Protein AF-A0A426WW06-F1 (afdb_monomer_lite)

Foldseek 3Di:
DDDDDDDDDDDDDPDDDDDDDDDDDDDDDDDDDDDDDDDDDDDDDDDDDDDDDDDDDPDDDDPDPPDPPPPPVVVVVVVVVVVVVVVVVVVVVVVVVVVVVVVVVVVVVVVVVVVVVVVVVVVVVVVVVVVCVVVVVVVVVVVVCVDPCVVVVVVVVVVVVVVVVVVVVVVVVCVVPVPDDDPDDPPPDDPVNVVDDDDPDDDDPPDDDDDD

Radius of gyration: 52.92 Å; chains: 1; bounding box: 100×66×143 Å

Secondary structure (DSSP, 8-state):
----------------PPPPPP-------------------PPP-------------------------HHHHHHHHHHHHHHHHHHHHHHHHHHHHHHHHHHHHHHHHHHHHHHHHHHHHHHHHHHHHHHHHHHHHHHHHHHHHHSHHHHHHHHHHHHHHHHHHHHHHHHHHHHH-TT------TTS--TTGGGS---S------PPPPP-

Sequence (212 aa):
MNLGELRGRPKVTSGKVPPTRPTAREVGASPAREAPRASSKRPVVSPPEQVEDAGDWRRLSRPKSTRPSCGRSSRRQRERGEELLGREASEKELQVVRGHMGDAQQFLREARIRARRMDDELLQAVKDLESARAELPRQSIVQYKESLGFKEGLKMMGRVTYEYGYRVALARFRARHPNANVEEDPFTIHPEDDLVPMEMQQDFDDSVPPEP

Structure (mmCIF, N/CA/C/O backbone):
data_AF-A0A426WW06-F1
#
_entry.id   AF-A0A426WW06-F1
#
loop_
_atom_site.group_PDB
_atom_site.id
_atom_site.type_symbol
_atom_site.label_atom_id
_atom_site.label_alt_id
_atom_site.label_comp_id
_atom_site.label_asym_id
_atom_site.label_entity_id
_atom_site.label_seq_id
_atom_site.pdbx_PDB_ins_code
_atom_site.Cartn_x
_atom_site.Cartn_y
_atom_site.Cartn_z
_atom_site.occupancy
_atom_site.B_iso_or_equiv
_atom_site.auth_seq_id
_atom_site.auth_comp_id
_atom_site.auth_asym_id
_atom_site.auth_atom_id
_atom_site.pdbx_PDB_model_num
ATOM 1 N N . MET A 1 1 ? -41.642 17.427 10.536 1.00 45.00 1 MET A N 1
ATOM 2 C CA . MET A 1 1 ? -40.826 16.805 9.470 1.00 45.00 1 MET A CA 1
ATOM 3 C C . MET A 1 1 ? -41.561 15.557 8.994 1.00 45.00 1 MET A C 1
ATOM 5 O O . MET A 1 1 ? -42.003 14.796 9.843 1.00 45.00 1 MET A O 1
ATOM 9 N N . ASN A 1 2 ? -41.799 15.413 7.686 1.00 42.34 2 ASN A N 1
ATOM 10 C CA . ASN A 1 2 ? -42.608 14.333 7.098 1.00 42.34 2 ASN A CA 1
ATOM 11 C C . ASN A 1 2 ? -41.757 13.069 6.860 1.00 42.34 2 ASN A C 1
ATOM 13 O O . ASN A 1 2 ? -40.670 13.167 6.301 1.00 42.34 2 ASN A O 1
ATOM 17 N N . LEU A 1 3 ? -42.258 11.899 7.276 1.00 58.28 3 LEU A N 1
ATOM 18 C CA . LEU A 1 3 ? -41.584 10.588 7.228 1.00 58.28 3 LEU A CA 1
ATOM 19 C C . LEU A 1 3 ? -42.131 9.698 6.097 1.00 58.28 3 LEU A C 1
ATOM 21 O O . LEU A 1 3 ? -42.670 8.621 6.346 1.00 58.28 3 LEU A O 1
ATOM 25 N N . GLY A 1 4 ? -42.033 10.142 4.848 1.00 60.16 4 GLY A N 1
ATOM 26 C CA . GLY A 1 4 ? -42.676 9.438 3.739 1.00 60.16 4 GLY A CA 1
ATOM 27 C C . GLY A 1 4 ? -41.855 9.409 2.468 1.00 60.16 4 GLY A C 1
ATOM 28 O O . GLY A 1 4 ? -42.291 9.998 1.497 1.00 60.16 4 GLY A O 1
ATOM 29 N N . GLU A 1 5 ? -40.709 8.722 2.455 1.00 60.53 5 GLU A N 1
ATOM 30 C CA . GLU A 1 5 ? -39.984 8.426 1.208 1.00 60.53 5 GLU A CA 1
ATOM 31 C C . GLU A 1 5 ? -38.967 7.283 1.395 1.00 60.53 5 GLU A C 1
ATOM 33 O O . GLU A 1 5 ? -37.759 7.474 1.443 1.00 60.53 5 GLU A O 1
ATOM 38 N N . LEU A 1 6 ? -39.453 6.044 1.505 1.00 58.78 6 LEU A N 1
ATOM 39 C CA . LEU A 1 6 ? -38.627 4.850 1.284 1.00 58.78 6 LEU A CA 1
ATOM 40 C C . LEU A 1 6 ? -39.366 3.880 0.367 1.00 58.78 6 LEU A C 1
ATOM 42 O O . LEU A 1 6 ? -39.907 2.857 0.786 1.00 58.78 6 LEU A O 1
ATOM 46 N N . ARG A 1 7 ? -39.381 4.204 -0.926 1.00 56.84 7 ARG A N 1
ATOM 47 C CA . ARG A 1 7 ? -39.782 3.271 -1.977 1.00 56.84 7 ARG A CA 1
ATOM 48 C C . ARG A 1 7 ? -38.800 3.377 -3.134 1.00 56.84 7 ARG A C 1
ATOM 50 O O . ARG A 1 7 ? -38.720 4.406 -3.786 1.00 56.84 7 ARG A O 1
ATOM 57 N N . GLY A 1 8 ? -38.119 2.269 -3.417 1.00 53.31 8 GLY A N 1
ATOM 58 C CA . GLY A 1 8 ? -37.466 2.049 -4.707 1.00 53.31 8 GLY A CA 1
ATOM 59 C C . GLY A 1 8 ? -35.983 1.718 -4.621 1.00 53.31 8 GLY A C 1
ATOM 60 O O . GLY A 1 8 ? -35.146 2.528 -4.993 1.00 53.31 8 GLY A O 1
ATOM 61 N N . ARG A 1 9 ? -35.639 0.488 -4.222 1.00 61.38 9 ARG A N 1
ATOM 62 C CA . ARG A 1 9 ? -34.381 -0.125 -4.675 1.00 61.38 9 ARG A CA 1
ATOM 63 C C . ARG A 1 9 ? -34.711 -1.372 -5.498 1.00 61.38 9 ARG A C 1
ATOM 65 O O . ARG A 1 9 ? -35.443 -2.231 -4.999 1.00 61.38 9 ARG A O 1
ATOM 72 N N . PRO A 1 10 ? -34.228 -1.475 -6.748 1.00 49.19 10 PRO A N 1
ATOM 73 C CA . PRO A 1 10 ? -34.447 -2.649 -7.576 1.00 49.19 10 PRO A CA 1
ATOM 74 C C . PRO A 1 10 ? -33.632 -3.835 -7.050 1.00 49.19 10 PRO A C 1
ATOM 76 O O . PRO A 1 10 ? -32.457 -3.724 -6.702 1.00 49.19 10 PRO A O 1
ATOM 79 N N . LYS A 1 11 ? -34.303 -4.983 -6.981 1.00 62.53 11 LYS A N 1
ATOM 80 C CA . LYS A 1 11 ? -33.762 -6.286 -6.594 1.00 62.53 11 LYS A CA 1
ATOM 81 C C . LYS A 1 11 ? -32.828 -6.767 -7.709 1.00 62.53 11 LYS A C 1
ATOM 83 O O . LYS A 1 11 ? -33.300 -7.141 -8.777 1.00 62.53 11 LYS A O 1
ATOM 88 N N . VAL A 1 12 ? -31.517 -6.756 -7.475 1.00 49.19 12 VAL A N 1
ATOM 89 C CA . VAL A 1 12 ? -30.558 -7.442 -8.350 1.00 49.19 12 VAL A CA 1
ATOM 90 C C . VAL A 1 12 ? -30.620 -8.938 -8.061 1.00 49.19 12 VAL A C 1
ATOM 92 O O . VAL A 1 12 ? -30.351 -9.400 -6.953 1.00 49.19 12 VAL A O 1
ATOM 95 N N . THR A 1 13 ? -31.056 -9.697 -9.058 1.00 52.25 13 THR A N 1
ATOM 96 C CA . THR A 1 13 ? -31.095 -11.154 -9.031 1.00 52.25 13 THR A CA 1
ATOM 97 C C . THR A 1 13 ? -29.666 -11.682 -9.001 1.00 52.25 13 THR A C 1
ATOM 99 O O . THR A 1 13 ? -28.892 -11.448 -9.927 1.00 52.25 13 THR A O 1
ATOM 102 N N . SER A 1 14 ? -29.311 -12.385 -7.928 1.00 44.09 14 SER A N 1
ATOM 103 C CA . SER A 1 14 ? -28.051 -13.118 -7.819 1.00 44.09 14 SER A CA 1
ATOM 104 C C . SER A 1 14 ? -28.011 -14.209 -8.895 1.00 44.09 14 SER A C 1
ATOM 106 O O . SER A 1 14 ? -28.759 -15.186 -8.839 1.00 44.09 14 SER A O 1
ATOM 108 N N . GLY A 1 15 ? -27.169 -14.007 -9.910 1.00 45.25 15 GLY A N 1
ATOM 109 C CA . GLY A 1 15 ? -26.836 -15.016 -10.906 1.00 45.25 15 GLY A CA 1
ATOM 110 C C . GLY A 1 15 ? -26.014 -16.126 -10.259 1.00 45.25 15 GLY A C 1
ATOM 111 O O . GLY A 1 15 ? -24.900 -15.906 -9.791 1.00 45.25 15 GLY A O 1
ATOM 112 N N . LYS A 1 16 ? -26.594 -17.323 -10.214 1.00 53.19 16 LYS A N 1
ATOM 113 C CA . LYS A 1 16 ? -26.004 -18.546 -9.676 1.00 53.19 16 LYS A CA 1
ATOM 114 C C . LYS A 1 16 ? -25.132 -19.192 -10.758 1.00 53.19 16 LYS A C 1
ATOM 116 O O . LYS A 1 16 ? -25.658 -19.797 -11.686 1.00 53.19 16 LYS A O 1
ATOM 121 N N . VAL A 1 17 ? -23.813 -19.049 -10.647 1.00 54.22 17 VAL A N 1
ATOM 122 C CA . VAL A 1 17 ? -22.827 -19.747 -11.492 1.00 54.22 17 VAL A CA 1
ATOM 123 C C . VAL A 1 17 ? -22.408 -21.043 -10.782 1.00 54.22 17 VAL A C 1
ATOM 125 O O . VAL A 1 17 ? -22.108 -20.993 -9.586 1.00 54.22 17 VAL A O 1
ATOM 128 N N . PRO A 1 18 ? -22.411 -22.213 -11.448 1.00 59.41 18 PRO A N 1
ATOM 129 C CA . PRO A 1 18 ? -21.977 -23.458 -10.822 1.00 59.41 18 PRO A CA 1
ATOM 130 C C . PRO A 1 18 ? -20.445 -23.492 -10.630 1.00 59.41 18 PRO A C 1
ATOM 132 O O . PRO A 1 18 ? -19.710 -23.054 -11.515 1.00 59.41 18 PRO A O 1
ATOM 135 N N . PRO A 1 19 ? -19.941 -24.032 -9.505 1.00 46.16 19 PRO A N 1
ATOM 136 C CA . PRO A 1 19 ? -18.510 -24.163 -9.255 1.00 46.16 19 PRO A CA 1
ATOM 137 C C . PRO A 1 19 ? -17.922 -25.349 -10.034 1.00 46.16 19 PRO A C 1
ATOM 139 O O . PRO A 1 19 ? -18.257 -26.510 -9.788 1.00 46.16 19 PRO A O 1
ATOM 142 N N . THR A 1 20 ? -17.014 -25.061 -10.963 1.00 49.34 20 THR A N 1
ATOM 143 C CA . THR A 1 20 ? -16.214 -26.068 -11.671 1.00 49.34 20 THR A CA 1
ATOM 144 C C . THR A 1 20 ? -15.139 -26.629 -10.732 1.00 49.34 20 THR A C 1
ATOM 146 O O . THR A 1 20 ? -14.303 -25.887 -10.222 1.00 49.34 20 THR A O 1
ATOM 149 N N . ARG A 1 21 ? -15.160 -27.945 -10.487 1.00 55.25 21 ARG A N 1
ATOM 150 C CA . ARG A 1 21 ? -14.124 -28.675 -9.729 1.00 55.25 21 ARG A CA 1
ATOM 151 C C . ARG A 1 21 ? -12.810 -28.762 -10.528 1.00 55.25 21 ARG A C 1
ATOM 153 O O . ARG A 1 21 ? -12.878 -28.960 -11.741 1.00 55.25 21 ARG A O 1
ATOM 160 N N . PRO A 1 22 ? -11.627 -28.720 -9.886 1.00 40.38 22 PRO A N 1
ATOM 161 C CA . PRO A 1 22 ? -10.370 -29.031 -10.555 1.00 40.38 22 PRO A CA 1
ATOM 162 C C . PRO A 1 22 ? -10.217 -30.552 -10.696 1.00 40.38 22 PRO A C 1
ATOM 164 O O . PRO A 1 22 ? -10.443 -31.304 -9.749 1.00 40.38 22 PRO A O 1
ATOM 167 N N . THR A 1 23 ? -9.837 -31.012 -11.888 1.00 43.12 23 THR A N 1
ATOM 168 C CA . THR A 1 23 ? -9.448 -32.408 -12.124 1.00 43.12 23 THR A CA 1
ATOM 169 C C . THR A 1 23 ? -7.929 -32.499 -12.092 1.00 43.12 23 THR A C 1
ATOM 171 O O . THR A 1 23 ? -7.252 -31.932 -12.945 1.00 43.12 23 THR A O 1
ATOM 174 N N . ALA A 1 24 ? -7.411 -33.220 -11.101 1.00 38.38 24 ALA A N 1
ATOM 175 C CA . ALA A 1 24 ? -6.026 -33.657 -11.034 1.00 38.38 24 ALA A CA 1
ATOM 176 C C . ALA A 1 24 ? -5.816 -34.857 -11.967 1.00 38.38 24 ALA A C 1
ATOM 178 O O . ALA A 1 24 ? -6.548 -35.842 -11.861 1.00 38.38 24 ALA A O 1
ATOM 179 N N . ARG A 1 25 ? -4.801 -34.796 -12.838 1.00 51.84 25 ARG A N 1
ATOM 180 C CA . ARG A 1 25 ? -4.118 -35.979 -13.379 1.00 51.84 25 ARG A CA 1
ATOM 181 C C . ARG A 1 25 ? -2.636 -35.687 -13.578 1.00 51.84 25 ARG A C 1
ATOM 183 O O . ARG A 1 25 ? -2.236 -34.972 -14.489 1.00 51.84 25 ARG A O 1
ATOM 190 N N . GLU A 1 26 ? -1.865 -36.279 -12.682 1.00 38.91 26 GLU A N 1
ATOM 191 C CA . GLU A 1 26 ? -0.437 -36.533 -12.762 1.00 38.91 26 GLU A CA 1
ATOM 192 C C . GLU A 1 26 ? -0.237 -37.820 -13.578 1.00 38.91 26 GLU A C 1
ATOM 194 O O . GLU A 1 26 ? -0.816 -38.849 -13.235 1.00 38.91 26 GLU A O 1
ATOM 199 N N . VAL A 1 27 ? 0.538 -37.775 -14.664 1.00 44.12 27 VAL A N 1
ATOM 200 C CA . VAL A 1 27 ? 1.151 -38.962 -15.283 1.00 44.12 27 VAL A CA 1
ATOM 201 C C . VAL A 1 27 ? 2.490 -38.516 -15.860 1.00 44.12 27 VAL A C 1
ATOM 203 O O . VAL A 1 27 ? 2.542 -37.717 -16.795 1.00 44.12 27 VAL A O 1
ATOM 206 N N . GLY A 1 28 ? 3.572 -38.995 -15.252 1.00 41.88 28 GLY A N 1
ATOM 207 C CA . GLY A 1 28 ? 4.930 -38.775 -15.722 1.00 41.88 28 GLY A CA 1
ATOM 208 C C . GLY A 1 28 ? 5.264 -39.577 -16.978 1.00 41.88 28 GLY A C 1
ATOM 209 O O . GLY A 1 28 ? 4.663 -40.612 -17.244 1.00 41.88 28 GLY A O 1
ATOM 210 N N . ALA A 1 29 ? 6.257 -39.087 -17.718 1.00 36.69 29 ALA A N 1
ATOM 211 C CA . ALA A 1 29 ? 7.312 -39.874 -18.360 1.00 36.69 29 ALA A CA 1
ATOM 212 C C . ALA A 1 29 ? 8.196 -38.930 -19.190 1.00 36.69 29 ALA A C 1
ATOM 214 O O . ALA A 1 29 ? 7.768 -38.380 -20.203 1.00 36.69 29 ALA A O 1
ATOM 215 N N . SER A 1 30 ? 9.449 -38.763 -18.771 1.00 48.41 30 SER A N 1
ATOM 216 C CA . SER A 1 30 ? 10.522 -38.272 -19.639 1.00 48.41 30 SER A CA 1
ATOM 217 C C . SER A 1 30 ? 10.743 -39.242 -20.806 1.00 48.41 30 SER A C 1
ATOM 219 O O . SER A 1 30 ? 10.568 -40.452 -20.638 1.00 48.41 30 SER A O 1
ATOM 221 N N . PRO A 1 31 ? 11.280 -38.757 -21.936 1.00 53.47 31 PRO A N 1
ATOM 222 C CA . PRO A 1 31 ? 12.465 -39.444 -22.431 1.00 53.47 31 PRO A CA 1
ATOM 223 C C . PRO A 1 31 ? 13.560 -38.487 -22.901 1.00 53.47 31 PRO A C 1
ATOM 225 O O . PRO A 1 31 ? 13.371 -37.613 -23.744 1.00 53.47 31 PRO A O 1
ATOM 228 N N . ALA A 1 32 ? 14.754 -38.746 -22.375 1.00 38.28 32 ALA A N 1
ATOM 229 C CA . ALA A 1 32 ? 16.010 -38.371 -22.988 1.00 38.28 32 ALA A CA 1
ATOM 230 C C . ALA A 1 32 ? 16.186 -39.132 -24.311 1.00 38.28 32 ALA A C 1
ATOM 232 O O . ALA A 1 32 ? 16.022 -40.352 -24.339 1.00 38.28 32 ALA A O 1
ATOM 233 N N . ARG A 1 33 ? 16.608 -38.436 -25.373 1.00 55.31 33 ARG A N 1
ATOM 234 C CA . ARG A 1 33 ? 17.622 -38.970 -26.289 1.00 55.31 33 ARG A CA 1
ATOM 235 C C . ARG A 1 33 ? 18.282 -37.879 -27.129 1.00 55.31 33 ARG A C 1
ATOM 237 O O . ARG A 1 33 ? 17.676 -37.204 -27.952 1.00 55.31 33 ARG A O 1
ATOM 244 N N . GLU A 1 34 ? 19.563 -37.775 -26.836 1.00 40.38 34 GLU A N 1
ATOM 245 C CA . GLU A 1 34 ? 20.692 -37.224 -27.564 1.00 40.38 34 GLU A CA 1
ATOM 246 C C . GLU A 1 34 ? 20.688 -37.588 -29.063 1.00 40.38 34 GLU A C 1
ATOM 248 O O . GLU A 1 34 ? 20.448 -38.738 -29.434 1.00 40.38 34 GLU A O 1
ATOM 253 N N . ALA A 1 35 ? 20.990 -36.610 -29.922 1.00 44.09 35 ALA A N 1
ATOM 254 C CA . ALA A 1 35 ? 21.267 -36.816 -31.342 1.00 44.09 35 ALA A CA 1
ATOM 255 C C . ALA A 1 35 ? 22.685 -36.297 -31.657 1.00 44.09 35 ALA A C 1
ATOM 257 O O . ALA A 1 35 ? 22.964 -35.115 -31.426 1.00 44.09 35 ALA A O 1
ATOM 258 N N . PRO A 1 36 ? 23.598 -37.145 -32.163 1.00 44.34 36 PRO A N 1
ATOM 259 C CA . PRO A 1 36 ? 24.979 -36.761 -32.401 1.00 44.34 36 PRO A CA 1
ATOM 260 C C . PRO A 1 36 ? 25.130 -35.990 -33.717 1.00 44.34 36 PRO A C 1
ATOM 262 O O . PRO A 1 36 ? 24.540 -36.315 -34.748 1.00 44.34 36 PRO A O 1
ATOM 265 N N . ARG A 1 37 ? 25.983 -34.964 -33.672 1.00 41.41 37 ARG A N 1
ATOM 266 C CA . ARG A 1 37 ? 26.432 -34.181 -34.827 1.00 41.41 37 ARG A CA 1
ATOM 267 C C . ARG A 1 37 ? 27.184 -35.086 -35.806 1.00 41.41 37 ARG A C 1
ATOM 269 O O . ARG A 1 37 ? 28.279 -35.554 -35.504 1.00 41.41 37 ARG A O 1
ATOM 276 N N . ALA A 1 38 ? 26.616 -35.299 -36.989 1.00 30.59 38 ALA A N 1
ATOM 277 C CA . ALA A 1 38 ? 27.272 -36.026 -38.067 1.00 30.59 38 ALA A CA 1
ATOM 278 C C . ALA A 1 38 ? 28.279 -35.121 -38.796 1.00 30.59 38 ALA A C 1
ATOM 280 O O . ALA A 1 38 ? 27.931 -34.135 -39.445 1.00 30.59 38 ALA A O 1
ATOM 281 N N . SER A 1 39 ? 29.549 -35.486 -38.647 1.00 49.28 39 SER A N 1
ATOM 282 C CA . SER A 1 39 ? 30.713 -34.969 -39.358 1.00 49.28 39 SER A CA 1
ATOM 283 C C . SER A 1 39 ? 30.668 -35.405 -40.826 1.00 49.28 39 SER A C 1
ATOM 285 O O . SER A 1 39 ? 30.676 -36.598 -41.125 1.00 49.28 39 SER A O 1
ATOM 287 N N . SER A 1 40 ? 30.609 -34.443 -41.748 1.00 42.38 40 SER A N 1
ATOM 288 C CA . SER A 1 40 ? 30.663 -34.701 -43.188 1.00 42.38 40 SER A CA 1
ATOM 289 C C . SER A 1 40 ? 32.122 -34.779 -43.641 1.00 42.38 40 SER A C 1
ATOM 291 O O . SER A 1 40 ? 32.785 -33.761 -43.834 1.00 42.38 40 SER A O 1
ATOM 293 N N . LYS A 1 41 ? 32.634 -36.003 -43.798 1.00 50.66 41 LYS A N 1
ATOM 294 C CA . LYS A 1 41 ? 33.832 -36.301 -44.592 1.00 50.66 41 LYS A CA 1
ATOM 295 C C . LYS A 1 41 ? 33.386 -37.136 -45.787 1.00 50.66 41 LYS A C 1
ATOM 297 O O . LYS A 1 41 ? 32.928 -38.260 -45.604 1.00 50.66 41 LYS A O 1
ATOM 302 N N . ARG A 1 42 ? 33.521 -36.603 -47.004 1.00 45.34 42 ARG A N 1
ATOM 303 C CA . ARG A 1 42 ? 33.445 -37.410 -48.229 1.00 45.34 42 ARG A CA 1
ATOM 304 C C . ARG A 1 42 ? 34.857 -37.730 -48.732 1.00 45.34 42 ARG A C 1
ATOM 306 O O . ARG A 1 42 ? 35.697 -36.830 -48.727 1.00 45.34 42 ARG A O 1
ATOM 313 N N . PRO A 1 43 ? 35.113 -38.982 -49.146 1.00 47.12 43 PRO A N 1
ATOM 314 C CA . PRO A 1 43 ? 36.400 -39.424 -49.654 1.00 47.12 43 PRO A CA 1
ATOM 315 C C . PRO A 1 43 ? 36.524 -39.226 -51.171 1.00 47.12 43 PRO A C 1
ATOM 317 O O . PRO A 1 43 ? 35.540 -39.162 -51.907 1.00 47.12 43 PRO A O 1
ATOM 320 N N . VAL A 1 44 ? 37.781 -39.164 -51.600 1.00 44.56 44 VAL A N 1
ATOM 321 C CA . VAL A 1 44 ? 38.269 -39.299 -52.975 1.00 44.56 44 VAL A CA 1
ATOM 322 C C . VAL A 1 44 ? 38.144 -40.757 -53.414 1.00 44.56 44 VAL A C 1
ATOM 324 O O . VAL A 1 44 ? 38.717 -41.601 -52.736 1.00 44.56 44 VAL A O 1
ATOM 327 N N . VAL A 1 45 ? 37.486 -41.031 -54.549 1.00 34.47 45 VAL A N 1
ATOM 328 C CA . VAL A 1 45 ? 37.714 -42.220 -55.401 1.00 34.47 45 VAL A CA 1
ATOM 329 C C . VAL A 1 45 ? 37.321 -41.891 -56.858 1.00 34.47 45 VAL A C 1
ATOM 331 O O . VAL A 1 45 ? 36.191 -41.485 -57.118 1.00 34.47 45 VAL A O 1
ATOM 334 N N . SER A 1 46 ? 38.257 -42.093 -57.788 1.00 35.66 46 SER A N 1
ATOM 335 C CA . SER A 1 46 ? 38.048 -42.384 -59.230 1.00 35.66 46 SER A CA 1
ATOM 336 C C . SER A 1 46 ? 38.304 -43.895 -59.454 1.00 35.66 46 SER A C 1
ATOM 338 O O . SER A 1 46 ? 38.839 -44.496 -58.519 1.00 35.66 46 SER A O 1
ATOM 340 N N . PRO A 1 47 ? 38.136 -44.533 -60.643 1.00 58.19 47 PRO A N 1
ATOM 341 C CA . PRO A 1 47 ? 37.443 -44.229 -61.916 1.00 58.19 47 PRO A CA 1
ATOM 342 C C . PRO A 1 47 ? 36.517 -45.420 -62.352 1.00 58.19 47 PRO A C 1
ATOM 344 O O . PRO A 1 47 ? 36.164 -46.237 -61.502 1.00 58.19 47 PRO A O 1
ATOM 347 N N . PRO A 1 48 ? 36.122 -45.567 -63.641 1.00 41.34 48 PRO A N 1
ATOM 348 C CA . PRO A 1 48 ? 36.726 -46.680 -64.397 1.00 41.34 48 PRO A CA 1
ATOM 349 C C . PRO A 1 48 ? 37.046 -46.416 -65.885 1.00 41.34 48 PRO A C 1
ATOM 351 O O . PRO A 1 48 ? 36.490 -45.527 -66.529 1.00 41.34 48 PRO A O 1
ATOM 354 N N . GLU A 1 49 ? 37.969 -47.252 -66.374 1.00 39.09 49 GLU A N 1
ATOM 355 C CA . GLU A 1 49 ? 38.389 -47.501 -67.761 1.00 39.09 49 GLU A CA 1
ATOM 356 C C . GLU A 1 49 ? 37.237 -47.844 -68.712 1.00 39.09 49 GLU A C 1
ATOM 358 O O . GLU A 1 49 ? 36.333 -48.579 -68.320 1.00 39.09 49 GLU A O 1
ATOM 363 N N . GLN A 1 50 ? 37.379 -47.461 -69.989 1.00 32.94 50 GLN A N 1
ATOM 364 C CA . GLN A 1 50 ? 37.178 -48.381 -71.116 1.00 32.94 50 GLN A CA 1
ATOM 365 C C . GLN A 1 50 ? 38.178 -48.106 -72.253 1.00 32.94 50 GLN A C 1
ATOM 367 O O . GLN A 1 50 ? 38.621 -46.976 -72.462 1.00 32.94 50 GLN A O 1
ATOM 372 N N . VAL A 1 51 ? 38.536 -49.217 -72.895 1.00 37.44 51 VAL A N 1
ATOM 373 C CA . VAL A 1 51 ? 39.605 -49.515 -73.859 1.00 37.44 51 VAL A CA 1
ATOM 374 C C . VAL A 1 51 ? 39.209 -49.191 -75.306 1.00 37.44 51 VAL A C 1
ATOM 376 O O . VAL A 1 51 ? 38.027 -49.030 -75.594 1.00 37.44 51 VAL A O 1
ATOM 379 N N . GLU A 1 52 ? 40.241 -49.102 -7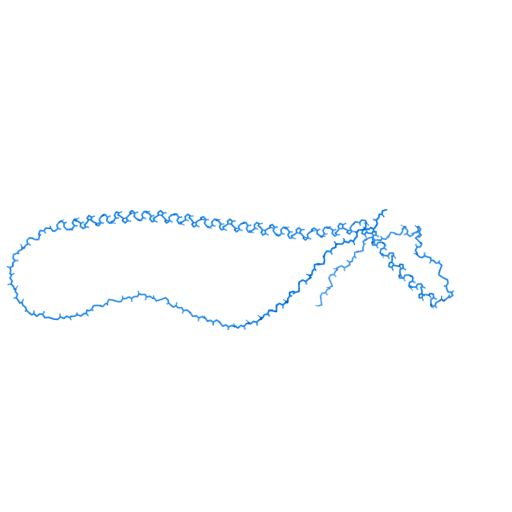6.156 1.00 36.75 52 GLU A N 1
ATOM 380 C CA . GLU A 1 52 ? 40.395 -49.453 -77.593 1.00 36.75 52 GLU A CA 1
ATOM 381 C C . GLU A 1 52 ? 41.244 -48.335 -78.241 1.00 36.75 52 GLU A C 1
ATOM 383 O O . GLU A 1 52 ? 41.075 -47.161 -77.922 1.00 36.75 52 GLU A O 1
ATOM 388 N N . ASP A 1 53 ? 42.158 -48.517 -79.183 1.00 34.19 53 ASP A N 1
ATOM 389 C CA . ASP A 1 53 ? 42.910 -49.618 -79.791 1.00 34.19 53 ASP A CA 1
ATOM 390 C C . ASP A 1 53 ? 43.922 -48.897 -80.729 1.00 34.19 53 ASP A C 1
ATOM 392 O O . ASP A 1 53 ? 43.826 -47.689 -80.977 1.00 34.19 53 ASP A O 1
ATOM 396 N N . ALA A 1 54 ? 44.956 -49.602 -81.169 1.00 43.84 54 ALA A N 1
ATOM 397 C CA . ALA A 1 54 ? 46.174 -49.104 -81.785 1.00 43.84 54 ALA A CA 1
ATOM 398 C C . ALA A 1 54 ? 46.001 -48.292 -83.086 1.00 43.84 54 ALA A C 1
ATOM 400 O O . ALA A 1 54 ? 45.196 -48.587 -83.964 1.00 43.84 54 ALA A O 1
ATOM 401 N N . GLY A 1 55 ? 46.895 -47.314 -83.266 1.00 36.03 55 GLY A N 1
ATOM 402 C CA . GLY A 1 55 ? 47.063 -46.589 -84.523 1.00 36.03 55 GLY A CA 1
ATOM 403 C C . GLY A 1 55 ? 48.287 -45.678 -84.504 1.00 36.03 55 GLY A C 1
ATOM 404 O O . GLY A 1 55 ? 48.187 -44.492 -84.200 1.00 36.03 55 GLY A O 1
ATOM 405 N N . ASP A 1 56 ? 49.446 -46.253 -84.824 1.00 52.41 56 ASP A N 1
ATOM 406 C CA . ASP A 1 56 ? 50.706 -45.558 -85.097 1.00 52.41 56 ASP A CA 1
ATOM 407 C C . ASP A 1 56 ? 50.540 -44.489 -86.188 1.00 52.41 56 ASP A C 1
ATOM 409 O O . ASP A 1 56 ? 50.218 -44.802 -87.331 1.00 52.41 56 ASP A O 1
ATOM 413 N N . TRP A 1 57 ? 50.830 -43.231 -85.842 1.00 37.88 57 TRP A N 1
ATOM 414 C CA . TRP A 1 57 ? 51.176 -42.195 -86.813 1.00 37.88 57 TRP A CA 1
ATOM 415 C C . TRP A 1 57 ? 52.278 -41.293 -86.269 1.00 37.88 57 TRP A C 1
ATOM 417 O O . TRP A 1 57 ? 52.061 -40.137 -85.887 1.00 37.88 57 TRP A O 1
ATOM 427 N N . ARG A 1 58 ? 53.518 -41.785 -86.311 1.00 47.75 58 ARG A N 1
ATOM 428 C CA . ARG A 1 58 ? 54.680 -40.892 -86.345 1.00 47.75 58 ARG A CA 1
ATOM 429 C C . ARG A 1 58 ? 54.632 -40.047 -87.626 1.00 47.75 58 ARG A C 1
ATOM 431 O O . ARG A 1 58 ? 54.989 -40.496 -88.711 1.00 47.75 58 ARG A O 1
ATOM 438 N N . ARG A 1 59 ? 54.230 -38.780 -87.499 1.00 44.50 59 ARG A N 1
ATOM 439 C CA . ARG A 1 59 ? 54.460 -37.757 -88.528 1.00 44.50 59 ARG A CA 1
ATOM 440 C C . ARG A 1 59 ? 55.023 -36.504 -87.868 1.00 44.50 59 ARG A C 1
ATOM 442 O O . ARG A 1 59 ? 54.295 -35.731 -87.250 1.00 44.50 59 ARG A O 1
ATOM 449 N N . LEU A 1 60 ? 56.336 -36.313 -88.009 1.00 53.19 60 LEU A N 1
ATOM 450 C CA . LEU A 1 60 ? 57.027 -35.060 -87.704 1.00 53.19 60 LEU A CA 1
ATOM 451 C C . LEU A 1 60 ? 56.349 -33.927 -88.481 1.00 53.19 60 LEU A C 1
ATOM 453 O O . LEU A 1 60 ? 56.571 -33.746 -89.675 1.00 53.19 60 LEU A O 1
ATOM 457 N N . SER A 1 61 ? 55.508 -33.163 -87.792 1.00 44.62 61 SER A N 1
ATOM 458 C CA . SER A 1 61 ? 54.936 -31.926 -88.306 1.00 44.62 61 SER A CA 1
ATOM 459 C C . SER A 1 61 ? 55.407 -30.791 -87.416 1.00 44.62 61 SER A C 1
ATOM 461 O O . SER A 1 61 ? 54.860 -30.584 -86.342 1.00 44.62 61 SER A O 1
ATOM 463 N N . ARG A 1 62 ? 56.475 -30.140 -87.899 1.00 56.00 62 ARG A N 1
ATOM 464 C CA . ARG A 1 62 ? 56.892 -28.727 -87.784 1.00 56.00 62 ARG A CA 1
ATOM 465 C C . ARG A 1 62 ? 56.444 -27.978 -86.515 1.00 56.00 62 ARG A C 1
ATOM 467 O O . ARG A 1 62 ? 55.248 -27.948 -86.238 1.00 56.00 62 ARG A O 1
ATOM 474 N N . PRO A 1 63 ? 57.335 -27.235 -85.828 1.00 47.31 63 PRO A N 1
ATOM 475 C CA . PRO A 1 63 ? 56.926 -26.397 -84.708 1.00 47.31 63 PRO A CA 1
ATOM 476 C C . PRO A 1 63 ? 55.942 -25.340 -85.221 1.00 47.31 63 PRO A C 1
ATOM 478 O O . PRO A 1 63 ? 56.320 -24.353 -85.853 1.00 47.31 63 PRO A O 1
ATOM 481 N N . LYS A 1 64 ? 54.645 -25.566 -84.992 1.00 47.19 64 LYS A N 1
ATOM 482 C CA . LYS A 1 64 ? 53.646 -24.516 -85.121 1.00 47.19 64 LYS A CA 1
ATOM 483 C C . LYS A 1 64 ? 53.983 -23.530 -84.020 1.00 47.19 64 LYS A C 1
ATOM 485 O O . LYS A 1 64 ? 53.844 -23.842 -82.845 1.00 47.19 64 LYS A O 1
ATOM 490 N N . SER A 1 65 ? 54.468 -22.363 -84.427 1.00 52.12 65 SER A N 1
ATOM 491 C CA . SER A 1 65 ? 54.482 -21.166 -83.601 1.00 52.12 65 SER A CA 1
ATOM 492 C C . SER A 1 65 ? 53.106 -21.037 -82.948 1.00 52.12 65 SER A C 1
ATOM 494 O O . SER A 1 65 ? 52.119 -20.678 -83.597 1.00 52.12 65 SER A O 1
ATOM 496 N N . THR A 1 66 ? 53.020 -21.406 -81.672 1.00 52.12 66 THR A N 1
ATOM 497 C CA . THR A 1 66 ? 51.869 -21.087 -80.842 1.00 52.12 66 THR A CA 1
ATOM 498 C C . THR A 1 66 ? 51.900 -19.577 -80.696 1.00 52.12 66 THR A C 1
ATOM 500 O O . THR A 1 66 ? 52.657 -19.030 -79.896 1.00 52.12 66 THR A O 1
ATOM 503 N N . ARG A 1 67 ? 51.124 -18.887 -81.537 1.00 55.09 67 ARG A N 1
ATOM 504 C CA . ARG A 1 67 ? 50.844 -17.461 -81.363 1.00 55.09 67 ARG A CA 1
ATOM 505 C C . ARG A 1 67 ? 50.418 -17.253 -79.909 1.00 55.09 67 ARG A C 1
ATOM 507 O O . ARG A 1 67 ? 49.608 -18.051 -79.422 1.00 55.09 67 ARG A O 1
ATOM 514 N N . PRO A 1 68 ? 50.908 -16.219 -79.208 1.00 47.16 68 PRO A N 1
ATOM 515 C CA . PRO A 1 68 ? 50.449 -15.971 -77.856 1.00 47.16 68 PRO A CA 1
ATOM 516 C C . PRO A 1 68 ? 48.941 -15.744 -77.952 1.00 47.16 68 PRO A C 1
ATOM 518 O O . PRO A 1 68 ? 48.483 -14.838 -78.651 1.00 47.16 68 PRO A O 1
ATOM 521 N N . SER A 1 69 ? 48.153 -16.599 -77.297 1.00 54.16 69 SER A N 1
ATOM 522 C CA . SER A 1 69 ? 46.723 -16.378 -77.078 1.00 54.16 69 SER A CA 1
ATOM 523 C C . SER A 1 69 ? 46.583 -15.187 -76.124 1.00 54.16 69 SER A C 1
ATOM 525 O O . SER A 1 69 ? 46.234 -15.335 -74.958 1.00 54.16 69 SER A O 1
ATOM 527 N N . CYS A 1 70 ? 46.924 -14.000 -76.617 1.00 48.50 70 CYS A N 1
ATOM 528 C CA . CYS A 1 70 ? 46.988 -12.757 -75.867 1.00 48.50 70 CYS A CA 1
ATOM 529 C C . CYS A 1 70 ? 45.600 -12.091 -75.797 1.00 48.50 70 CYS A C 1
ATOM 531 O O . CYS A 1 70 ? 45.295 -11.381 -74.849 1.00 48.50 70 CYS A O 1
ATOM 533 N N . GLY A 1 71 ? 44.698 -12.382 -76.746 1.00 58.41 71 GLY A N 1
ATOM 534 C CA . GLY A 1 71 ? 43.350 -11.789 -76.804 1.00 58.41 71 GLY A CA 1
ATOM 535 C C . GLY A 1 71 ? 42.276 -12.472 -75.941 1.00 58.41 71 GLY A C 1
ATOM 536 O O . GLY A 1 71 ? 41.325 -11.827 -75.508 1.00 58.41 71 GLY A O 1
ATOM 537 N N . ARG A 1 72 ? 42.396 -13.782 -75.678 1.00 56.72 72 ARG A N 1
ATOM 538 C CA . ARG A 1 72 ? 41.383 -14.555 -74.926 1.00 56.72 72 ARG A CA 1
ATOM 539 C C . ARG A 1 72 ? 41.632 -14.532 -73.416 1.00 56.72 72 ARG A C 1
ATOM 541 O O . ARG A 1 72 ? 40.686 -14.483 -72.635 1.00 56.72 72 ARG A O 1
ATOM 548 N N . SER A 1 73 ? 42.903 -14.539 -73.016 1.00 57.47 73 SER A N 1
ATOM 549 C CA . SER A 1 73 ? 43.323 -14.342 -71.628 1.00 57.47 73 SER A CA 1
ATOM 550 C C . SER A 1 73 ? 43.075 -12.901 -71.186 1.00 57.47 73 SER A C 1
ATOM 552 O O . SER A 1 73 ? 42.503 -12.709 -70.125 1.00 57.47 73 SER A O 1
ATOM 554 N N . SER A 1 74 ? 43.385 -11.897 -72.013 1.00 58.91 74 SER A N 1
ATOM 555 C CA . SER A 1 74 ? 43.133 -10.485 -71.678 1.00 58.91 74 SER A CA 1
ATOM 556 C C . SER A 1 74 ? 41.651 -10.159 -71.464 1.00 58.91 74 SER A C 1
ATOM 558 O O . SER A 1 74 ? 41.332 -9.470 -70.499 1.00 58.91 74 SER A O 1
ATOM 560 N N . ARG A 1 75 ? 40.726 -10.703 -72.273 1.00 67.56 75 ARG A N 1
ATOM 561 C CA . ARG A 1 75 ? 39.275 -10.556 -72.029 1.00 67.56 75 ARG A CA 1
ATOM 562 C C . ARG A 1 75 ? 38.820 -11.210 -70.724 1.00 67.56 75 ARG A C 1
ATOM 564 O O . ARG A 1 75 ? 38.153 -10.551 -69.940 1.00 67.56 75 ARG A O 1
ATOM 571 N N . ARG A 1 76 ? 39.250 -12.447 -70.438 1.00 69.94 76 ARG A N 1
ATOM 572 C CA . ARG A 1 76 ? 38.955 -13.103 -69.148 1.00 69.94 76 ARG A CA 1
ATOM 573 C C . ARG A 1 76 ? 39.535 -12.346 -67.957 1.00 69.94 76 ARG A C 1
ATOM 575 O O . ARG A 1 76 ? 38.915 -12.331 -66.905 1.00 69.94 76 ARG A O 1
ATOM 582 N N . GLN A 1 77 ? 40.722 -11.756 -68.093 1.00 68.56 77 GLN A N 1
ATOM 583 C CA . GLN A 1 77 ? 41.329 -10.964 -67.020 1.00 68.56 77 GLN A CA 1
ATOM 584 C C . GLN A 1 77 ? 40.584 -9.641 -66.802 1.00 68.56 77 GLN A C 1
ATOM 586 O O . GLN A 1 77 ? 40.456 -9.209 -65.661 1.00 68.56 77 GLN A O 1
ATOM 591 N N . ARG A 1 78 ? 40.038 -9.039 -67.867 1.00 72.62 78 ARG A N 1
ATOM 592 C CA . ARG A 1 78 ? 39.155 -7.870 -67.771 1.00 72.62 78 ARG A CA 1
ATOM 593 C C . ARG A 1 78 ? 37.824 -8.209 -67.093 1.00 72.62 78 ARG A C 1
ATOM 595 O O . ARG A 1 78 ? 37.469 -7.536 -66.137 1.00 72.62 78 ARG A O 1
ATOM 602 N N . GLU A 1 79 ? 37.144 -9.270 -67.530 1.00 75.69 79 GLU A N 1
ATOM 603 C CA . GLU A 1 79 ? 35.886 -9.742 -66.919 1.00 75.69 79 GLU A CA 1
ATOM 604 C C . GLU A 1 79 ? 36.080 -10.086 -65.432 1.00 75.69 79 GLU A C 1
ATOM 606 O O . GLU A 1 79 ? 35.295 -9.663 -64.592 1.00 75.69 79 GLU A O 1
ATOM 611 N N . ARG A 1 80 ? 37.184 -10.758 -65.076 1.00 76.62 80 ARG A N 1
ATOM 612 C CA . ARG A 1 80 ? 37.544 -11.033 -63.673 1.00 76.62 80 ARG A CA 1
ATOM 613 C C . ARG A 1 80 ? 37.801 -9.763 -62.863 1.00 76.62 80 ARG A C 1
ATOM 615 O O . ARG A 1 80 ? 37.456 -9.723 -61.691 1.00 76.62 80 ARG A O 1
ATOM 622 N N . GLY A 1 81 ? 38.419 -8.743 -63.457 1.00 79.62 81 GLY A N 1
ATOM 623 C CA . GLY A 1 81 ? 38.616 -7.448 -62.801 1.00 79.62 81 GLY A CA 1
ATOM 624 C C . GLY A 1 81 ? 37.293 -6.724 -62.539 1.00 79.62 81 GLY A C 1
ATOM 625 O O . GLY A 1 81 ? 37.090 -6.199 -61.449 1.00 79.62 81 GLY A O 1
ATOM 626 N N . GLU A 1 82 ? 36.375 -6.753 -63.506 1.00 79.56 82 GLU A N 1
ATOM 627 C CA . GLU A 1 82 ? 35.031 -6.172 -63.382 1.00 79.56 82 GLU A CA 1
ATOM 628 C C . GLU A 1 82 ? 34.175 -6.932 -62.341 1.00 79.56 82 GLU A C 1
ATOM 630 O O . GLU A 1 82 ? 33.520 -6.301 -61.511 1.00 79.56 82 GLU A O 1
ATOM 635 N N . GLU A 1 83 ? 34.255 -8.268 -62.286 1.00 83.88 83 GLU A N 1
ATOM 636 C CA . GLU A 1 83 ? 33.617 -9.087 -61.238 1.00 83.88 83 GLU A CA 1
ATOM 637 C C . GLU A 1 83 ? 34.179 -8.806 -59.834 1.00 83.88 83 GLU A C 1
ATOM 639 O O . GLU A 1 83 ? 33.423 -8.758 -58.862 1.00 83.88 83 GLU A O 1
ATOM 644 N N . LEU A 1 84 ? 35.495 -8.601 -59.706 1.00 86.12 84 LEU A N 1
ATOM 645 C CA . LEU A 1 84 ? 36.126 -8.251 -58.429 1.00 86.12 84 LEU A CA 1
ATOM 646 C C . LEU A 1 84 ? 35.695 -6.863 -57.944 1.00 86.12 84 LEU A C 1
ATOM 648 O O . LEU A 1 84 ? 35.395 -6.714 -56.762 1.00 86.12 84 LEU A O 1
ATOM 652 N N . LEU A 1 85 ? 35.598 -5.882 -58.845 1.00 84.88 85 LEU A N 1
ATOM 653 C CA . LEU A 1 85 ? 35.088 -4.544 -58.524 1.00 84.88 85 LEU A CA 1
ATOM 654 C C . LEU A 1 85 ? 33.614 -4.587 -58.092 1.00 84.88 85 LEU A C 1
ATOM 656 O O . LEU A 1 85 ? 33.242 -3.948 -57.108 1.00 84.88 85 LEU A O 1
ATOM 660 N N . GLY A 1 86 ? 32.783 -5.379 -58.780 1.00 83.69 86 GLY A N 1
ATOM 661 C CA . GLY A 1 86 ? 31.387 -5.600 -58.388 1.00 83.69 86 GLY A CA 1
ATOM 662 C C . GLY A 1 86 ? 31.257 -6.286 -57.023 1.00 83.69 86 GLY A C 1
ATOM 663 O O . GLY A 1 86 ? 30.441 -5.882 -56.193 1.00 83.69 86 GLY A O 1
ATOM 664 N N . ARG A 1 87 ? 32.114 -7.276 -56.745 1.00 86.94 87 ARG A N 1
ATOM 665 C CA . ARG A 1 87 ? 32.181 -7.948 -55.441 1.00 86.94 87 ARG A CA 1
ATOM 666 C C . ARG A 1 87 ? 32.600 -6.986 -54.330 1.00 86.94 87 ARG A C 1
ATOM 668 O O . ARG A 1 87 ? 31.954 -6.972 -53.286 1.00 86.94 87 ARG A O 1
ATOM 675 N N . GLU A 1 88 ? 33.617 -6.163 -54.560 1.00 89.50 88 GLU A N 1
ATOM 676 C CA . GLU A 1 88 ? 34.096 -5.177 -53.586 1.00 89.50 88 GLU A CA 1
ATOM 677 C C . GLU A 1 88 ? 33.024 -4.120 -53.261 1.00 89.50 88 GLU A C 1
ATOM 679 O O . GLU A 1 88 ? 32.868 -3.728 -52.104 1.00 89.50 88 GLU A O 1
ATOM 684 N N . ALA A 1 89 ? 32.234 -3.694 -54.253 1.00 90.25 89 ALA A N 1
ATOM 685 C CA . ALA A 1 89 ? 31.093 -2.803 -54.032 1.00 90.25 89 ALA A CA 1
ATOM 686 C C . ALA A 1 89 ? 30.012 -3.465 -53.158 1.00 90.25 89 ALA A C 1
ATOM 688 O O . ALA A 1 89 ? 29.601 -2.889 -52.150 1.00 90.25 89 ALA A O 1
ATOM 689 N N . SER A 1 90 ? 29.625 -4.707 -53.476 1.00 89.19 90 SER A N 1
ATOM 690 C CA . SER A 1 90 ? 28.642 -5.455 -52.676 1.00 89.19 90 SER A CA 1
ATOM 691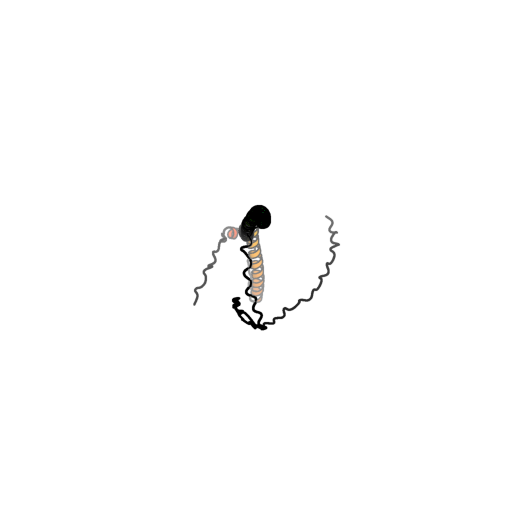 C C . SER A 1 90 ? 29.127 -5.738 -51.247 1.00 89.19 90 SER A C 1
ATOM 693 O O . SER A 1 90 ? 28.342 -5.749 -50.302 1.00 89.19 90 SER A O 1
ATOM 695 N N . GLU A 1 91 ? 30.434 -5.918 -51.051 1.00 93.88 91 GLU A N 1
ATOM 696 C CA . GLU A 1 91 ? 31.029 -6.141 -49.734 1.00 93.88 91 GLU A CA 1
ATOM 697 C C . GLU A 1 91 ? 30.964 -4.886 -48.852 1.00 93.88 91 GLU A C 1
ATOM 699 O O . GLU A 1 91 ? 30.637 -4.983 -47.666 1.00 93.88 91 GLU A O 1
ATOM 704 N N . LYS A 1 92 ? 31.186 -3.700 -49.434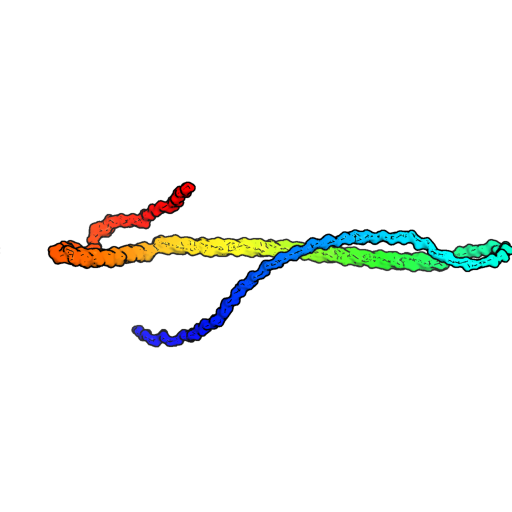 1.00 93.06 92 LYS A N 1
ATOM 705 C CA . LYS A 1 92 ? 31.024 -2.411 -48.741 1.00 93.06 92 LYS A CA 1
ATOM 706 C C . LYS A 1 92 ? 29.570 -2.172 -48.334 1.00 93.06 92 LYS A C 1
ATOM 708 O O . LYS A 1 92 ? 29.315 -1.769 -47.200 1.00 93.06 92 LYS A O 1
ATOM 713 N N . GLU A 1 93 ? 28.611 -2.491 -49.202 1.00 93.31 93 GLU A N 1
ATOM 714 C CA . GLU A 1 93 ? 27.182 -2.424 -48.860 1.00 93.31 93 GLU A CA 1
ATOM 715 C C . GLU A 1 93 ? 26.823 -3.380 -47.712 1.00 93.31 93 GLU A C 1
ATOM 717 O O . GLU A 1 93 ? 26.154 -2.985 -46.754 1.00 93.31 93 GLU A O 1
ATOM 722 N N . LEU A 1 94 ? 27.333 -4.617 -47.736 1.00 94.75 94 LEU A N 1
ATOM 723 C CA . LEU A 1 94 ? 27.147 -5.570 -46.637 1.00 94.75 94 LEU A CA 1
ATOM 724 C C . LEU A 1 94 ? 27.777 -5.087 -45.326 1.00 94.75 94 LEU A C 1
ATOM 726 O O . LEU A 1 94 ? 27.2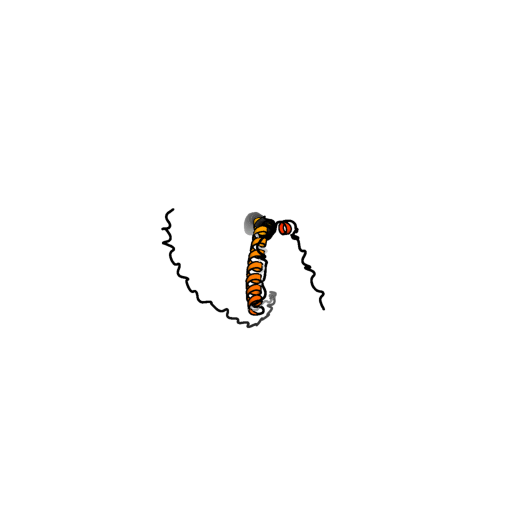55 -5.389 -44.251 1.00 94.75 94 LEU A O 1
ATOM 730 N N . GLN A 1 95 ? 28.887 -4.351 -45.384 1.00 94.56 95 GLN A N 1
ATOM 731 C CA . GLN A 1 95 ? 29.510 -3.758 -44.202 1.00 94.56 95 GLN A CA 1
ATOM 732 C C . GLN A 1 95 ? 28.622 -2.671 -43.582 1.00 94.56 95 GLN A C 1
ATOM 734 O O . GLN A 1 95 ? 28.453 -2.654 -42.362 1.00 94.56 95 GLN A O 1
ATOM 739 N N . VAL A 1 96 ? 27.994 -1.829 -44.409 1.00 95.38 96 VAL A N 1
ATOM 740 C CA . VAL A 1 96 ? 27.030 -0.805 -43.967 1.00 95.38 96 VAL A CA 1
ATOM 741 C C . VAL A 1 96 ? 25.795 -1.450 -43.332 1.00 95.38 96 VAL A C 1
ATOM 743 O O . VAL A 1 96 ? 25.435 -1.115 -42.203 1.00 95.38 96 VAL A O 1
ATOM 746 N N . VAL A 1 97 ? 25.193 -2.446 -43.993 1.00 96.06 97 VAL A N 1
ATOM 747 C CA . VAL A 1 97 ? 24.032 -3.185 -43.454 1.00 96.06 97 VAL A CA 1
ATOM 748 C C . VAL A 1 97 ? 24.375 -3.880 -42.131 1.00 96.06 97 VAL A C 1
ATOM 750 O O . VAL A 1 97 ? 23.576 -3.867 -41.193 1.00 96.06 97 VAL A O 1
ATOM 753 N N . ARG A 1 98 ? 25.582 -4.448 -42.016 1.00 95.56 98 ARG A N 1
ATOM 754 C CA . ARG A 1 98 ? 26.072 -5.064 -40.775 1.00 95.56 98 ARG A CA 1
ATOM 755 C C . ARG A 1 98 ? 26.219 -4.045 -39.643 1.00 95.56 98 ARG A C 1
ATOM 757 O O . ARG A 1 98 ? 25.898 -4.384 -38.506 1.00 95.56 98 ARG A O 1
ATOM 764 N N . GLY A 1 99 ? 26.662 -2.824 -39.949 1.00 95.88 99 GLY A N 1
ATOM 765 C CA . GLY A 1 99 ? 26.706 -1.709 -38.999 1.00 95.88 99 GLY A CA 1
ATOM 766 C C . GLY A 1 99 ? 25.314 -1.357 -38.478 1.00 95.88 99 GLY A C 1
ATOM 767 O O . GLY A 1 99 ? 25.073 -1.436 -37.278 1.00 95.88 99 GLY A O 1
ATOM 768 N N . HIS A 1 100 ? 24.362 -1.121 -39.384 1.00 96.75 100 HIS A N 1
ATOM 769 C CA . HIS A 1 100 ? 22.977 -0.801 -39.018 1.00 96.75 100 HIS A CA 1
ATOM 770 C C . HIS A 1 100 ? 22.291 -1.899 -38.198 1.00 96.75 100 HIS A C 1
ATOM 772 O O . HIS A 1 100 ? 21.522 -1.607 -37.283 1.00 96.75 100 HIS A O 1
ATOM 778 N N . MET A 1 101 ? 22.578 -3.171 -38.486 1.00 95.75 101 MET A N 1
ATOM 779 C CA . MET A 1 101 ? 22.123 -4.279 -37.643 1.00 95.75 101 MET A CA 1
ATOM 780 C C . MET A 1 101 ? 22.725 -4.228 -36.233 1.00 95.75 101 MET A C 1
ATOM 782 O O . MET A 1 101 ? 22.026 -4.542 -35.268 1.00 95.75 101 MET A O 1
ATOM 786 N N . GLY A 1 102 ? 24.000 -3.849 -36.110 1.00 96.31 102 GLY A N 1
ATOM 787 C CA . GLY A 1 102 ? 24.660 -3.630 -34.823 1.00 96.31 102 GLY A CA 1
ATOM 788 C C . GLY A 1 102 ? 23.976 -2.526 -34.018 1.00 96.31 102 GLY A C 1
ATOM 789 O O . GLY A 1 102 ? 23.613 -2.753 -32.861 1.00 96.31 102 GLY A O 1
ATOM 790 N N . ASP A 1 103 ? 23.698 -1.392 -34.661 1.00 96.44 103 ASP A N 1
ATOM 791 C CA . ASP A 1 103 ? 23.003 -0.255 -34.048 1.00 96.44 103 ASP A CA 1
ATOM 792 C C . ASP A 1 103 ? 21.588 -0.648 -33.597 1.00 96.44 103 ASP A C 1
ATOM 794 O O . ASP A 1 103 ? 21.208 -0.445 -32.443 1.00 96.44 103 ASP A O 1
ATOM 798 N N . ALA A 1 104 ? 20.816 -1.307 -34.470 1.00 96.00 104 ALA A N 1
ATOM 799 C CA . ALA A 1 104 ? 19.476 -1.800 -34.147 1.00 96.00 104 ALA A CA 1
ATOM 800 C C . ALA A 1 104 ? 19.491 -2.774 -32.956 1.00 96.00 104 ALA A C 1
ATOM 802 O O . ALA A 1 104 ? 18.629 -2.715 -32.072 1.00 96.00 104 ALA A O 1
ATOM 803 N N . GLN A 1 105 ? 20.490 -3.658 -32.888 1.00 96.75 105 GLN A N 1
ATOM 804 C CA . GLN A 1 105 ? 20.650 -4.574 -31.763 1.00 96.75 105 GLN A CA 1
ATOM 805 C C . GLN A 1 105 ? 20.990 -3.830 -30.462 1.00 96.75 105 GLN A C 1
ATOM 807 O O . GLN A 1 105 ? 20.501 -4.218 -29.395 1.00 96.75 105 GLN A O 1
ATOM 812 N N . GLN A 1 106 ? 21.809 -2.779 -30.527 1.00 97.31 106 GLN A N 1
ATOM 813 C CA . GLN A 1 106 ? 22.143 -1.943 -29.376 1.00 97.31 106 GLN A CA 1
ATOM 814 C C . GLN A 1 106 ? 20.912 -1.197 -28.851 1.00 97.31 106 GLN A C 1
ATOM 816 O O . GLN A 1 106 ? 20.637 -1.271 -27.651 1.00 97.31 106 GLN A O 1
ATOM 821 N N . PHE A 1 107 ? 20.111 -0.595 -29.736 1.00 97.75 107 PHE A N 1
ATOM 822 C CA . PHE A 1 107 ? 18.856 0.061 -29.355 1.00 97.75 107 PHE A CA 1
ATOM 823 C C . PHE A 1 107 ? 17.894 -0.892 -28.637 1.00 97.75 107 PHE A C 1
ATOM 825 O O . PHE A 1 107 ? 17.312 -0.532 -27.616 1.00 97.75 107 PHE A O 1
ATOM 832 N N . LEU A 1 108 ? 17.768 -2.140 -29.102 1.00 96.75 108 LEU A N 1
ATOM 833 C CA . LEU A 1 108 ? 16.937 -3.144 -28.427 1.00 96.75 108 LEU A CA 1
ATOM 834 C C . LEU A 1 108 ? 17.455 -3.506 -27.029 1.00 96.75 108 LEU A C 1
ATOM 836 O O . LEU A 1 108 ? 16.658 -3.732 -26.117 1.00 96.75 108 LEU A O 1
ATOM 840 N N . ARG A 1 109 ? 18.778 -3.582 -26.836 1.00 96.75 109 ARG A N 1
ATOM 841 C CA . ARG A 1 109 ? 19.368 -3.834 -25.509 1.00 96.75 109 ARG A CA 1
ATOM 842 C C . ARG A 1 109 ? 19.095 -2.673 -24.562 1.00 96.75 109 ARG A C 1
ATOM 844 O O . ARG A 1 109 ? 18.714 -2.908 -23.418 1.00 96.75 109 ARG A O 1
ATOM 851 N N . GLU A 1 110 ? 19.236 -1.447 -25.046 1.00 98.00 110 GLU A N 1
ATOM 852 C CA . GLU A 1 110 ? 18.974 -0.252 -24.253 1.00 98.00 110 GLU A CA 1
ATOM 853 C C . GLU A 1 110 ? 17.491 -0.126 -23.886 1.00 98.00 110 GLU A C 1
ATOM 855 O O . GLU A 1 110 ? 17.163 0.084 -22.719 1.00 98.00 110 GLU A O 1
ATOM 860 N N . ALA A 1 111 ? 16.585 -0.354 -24.841 1.00 97.88 111 ALA A N 1
ATOM 861 C CA . ALA A 1 111 ? 15.148 -0.374 -24.585 1.00 97.88 111 ALA A CA 1
ATOM 862 C C . ALA A 1 111 ? 14.769 -1.421 -23.524 1.00 97.88 111 ALA A C 1
ATOM 864 O O . ALA A 1 111 ? 13.961 -1.139 -22.643 1.00 97.88 111 ALA A O 1
ATOM 865 N N . ARG A 1 112 ? 15.398 -2.606 -23.544 1.00 97.94 112 ARG A N 1
ATOM 866 C CA . ARG A 1 112 ? 15.192 -3.643 -22.516 1.00 97.94 112 ARG A CA 1
ATOM 867 C C . ARG A 1 112 ? 15.679 -3.216 -21.136 1.00 97.94 112 ARG A C 1
ATOM 869 O O . ARG A 1 112 ? 15.017 -3.522 -20.151 1.00 97.94 112 ARG A O 1
ATOM 876 N N . ILE A 1 113 ? 16.823 -2.539 -21.050 1.00 98.31 113 ILE A N 1
ATOM 877 C CA . ILE A 1 113 ? 17.334 -2.015 -19.775 1.00 98.31 113 ILE A CA 1
ATOM 878 C C . ILE A 1 113 ? 16.386 -0.942 -19.234 1.00 98.31 113 ILE A C 1
ATOM 880 O O . ILE A 1 113 ? 16.036 -0.975 -18.057 1.00 98.31 113 ILE A O 1
ATOM 884 N N . ARG A 1 114 ? 15.923 -0.032 -20.098 1.00 97.88 114 ARG A N 1
ATOM 885 C CA . ARG A 1 114 ? 14.950 1.006 -19.730 1.00 97.88 114 ARG A CA 1
ATOM 886 C C . ARG A 1 114 ? 13.627 0.404 -19.255 1.00 97.88 114 ARG A C 1
ATOM 888 O O . ARG A 1 114 ? 13.118 0.841 -18.232 1.00 97.88 114 ARG A O 1
ATOM 895 N N . ALA A 1 115 ? 13.116 -0.618 -19.943 1.00 97.75 115 ALA A N 1
ATOM 896 C CA . ALA A 1 115 ? 11.904 -1.325 -19.534 1.00 97.75 115 ALA A CA 1
ATOM 897 C C . ALA A 1 115 ? 12.062 -1.969 -18.148 1.00 97.75 115 ALA A C 1
ATOM 899 O O . ALA A 1 115 ? 11.256 -1.705 -17.267 1.00 97.75 115 ALA A O 1
ATOM 900 N N . ARG A 1 116 ? 13.157 -2.708 -17.914 1.00 97.69 116 ARG A N 1
ATOM 901 C CA . ARG A 1 116 ? 13.431 -3.318 -16.600 1.00 97.69 116 ARG A CA 1
ATOM 902 C C . ARG A 1 116 ? 13.521 -2.290 -15.480 1.00 97.69 116 ARG A C 1
ATOM 904 O O . ARG A 1 116 ? 12.983 -2.509 -14.409 1.00 97.69 116 ARG A O 1
ATOM 911 N N . ARG A 1 117 ? 14.166 -1.154 -15.743 1.00 98.12 117 ARG A N 1
ATOM 912 C CA . ARG A 1 117 ? 14.246 -0.066 -14.768 1.00 98.12 117 ARG A CA 1
ATOM 913 C C . ARG A 1 117 ? 12.860 0.471 -14.404 1.00 98.12 117 ARG A C 1
ATOM 915 O O . ARG A 1 117 ? 12.600 0.721 -13.236 1.00 98.12 117 ARG A O 1
ATOM 922 N N . MET A 1 118 ? 11.979 0.636 -15.389 1.00 98.25 118 MET A N 1
ATOM 923 C CA . MET A 1 118 ? 10.597 1.048 -15.137 1.00 98.25 118 MET A CA 1
ATOM 924 C C . MET A 1 118 ? 9.826 -0.001 -14.332 1.00 98.25 118 MET A C 1
ATOM 926 O O . MET A 1 118 ? 9.059 0.368 -13.447 1.00 98.25 118 MET A O 1
ATOM 930 N N . ASP A 1 119 ? 10.055 -1.288 -14.600 1.00 98.31 119 ASP A N 1
ATOM 931 C CA . ASP A 1 119 ? 9.465 -2.377 -13.816 1.00 98.31 119 ASP A CA 1
ATOM 932 C C . ASP A 1 119 ? 9.947 -2.341 -12.355 1.00 98.31 119 ASP A C 1
ATOM 934 O O . ASP A 1 119 ? 9.140 -2.500 -11.441 1.00 98.31 119 ASP A O 1
ATOM 938 N N . ASP A 1 120 ? 11.236 -2.074 -12.118 1.00 97.94 120 ASP A N 1
ATOM 939 C CA . ASP A 1 120 ? 11.805 -1.941 -10.770 1.00 97.94 120 ASP A CA 1
ATOM 940 C C . ASP A 1 120 ? 11.235 -0.717 -10.027 1.00 97.94 120 ASP A C 1
ATOM 942 O O . ASP A 1 120 ? 10.876 -0.813 -8.851 1.00 97.94 120 ASP A O 1
ATOM 946 N N . GLU A 1 121 ? 11.104 0.425 -10.711 1.00 97.69 121 GLU A N 1
ATOM 947 C CA . GLU A 1 121 ? 10.481 1.643 -10.171 1.00 97.69 121 GLU A CA 1
ATOM 948 C C . GLU A 1 121 ? 8.997 1.408 -9.832 1.00 97.69 121 GLU A C 1
ATOM 950 O O . GLU A 1 121 ? 8.530 1.807 -8.761 1.00 97.69 121 GLU A O 1
ATOM 955 N N . LEU A 1 122 ? 8.262 0.698 -10.696 1.00 97.81 122 LEU A N 1
ATOM 956 C CA . LEU A 1 122 ? 6.878 0.299 -10.438 1.00 97.81 122 LEU A CA 1
ATOM 957 C C . LEU A 1 122 ? 6.786 -0.650 -9.240 1.00 97.81 122 LEU A C 1
ATOM 959 O O . LEU A 1 122 ? 5.927 -0.470 -8.378 1.00 97.81 122 LEU A O 1
ATOM 963 N N . LEU A 1 123 ? 7.675 -1.642 -9.162 1.00 98.19 123 LEU A N 1
ATOM 964 C CA . LEU A 1 123 ? 7.721 -2.582 -8.047 1.00 98.19 123 LEU A CA 1
ATOM 965 C C . LEU A 1 123 ? 8.004 -1.859 -6.725 1.00 98.19 123 LEU A C 1
ATOM 967 O O . LEU A 1 123 ? 7.406 -2.202 -5.704 1.00 98.19 123 LEU A O 1
ATOM 971 N N . GLN A 1 124 ? 8.878 -0.852 -6.737 1.00 98.38 124 GLN A N 1
ATOM 972 C CA . GLN A 1 124 ? 9.134 -0.015 -5.569 1.00 98.38 124 GLN A CA 1
ATOM 973 C C . GLN A 1 124 ? 7.879 0.768 -5.160 1.00 98.38 124 GLN A C 1
ATOM 975 O O . GLN A 1 124 ? 7.472 0.693 -4.004 1.00 98.38 124 GLN A O 1
ATOM 980 N N . ALA A 1 125 ? 7.202 1.423 -6.107 1.00 97.88 125 ALA A N 1
ATOM 981 C CA . ALA A 1 125 ? 5.972 2.164 -5.826 1.00 97.88 125 ALA A CA 1
ATOM 982 C C . ALA A 1 125 ? 4.847 1.267 -5.274 1.00 97.88 125 ALA A C 1
ATOM 984 O O . ALA A 1 125 ? 4.104 1.678 -4.382 1.00 97.88 125 ALA A O 1
ATOM 985 N N . VAL A 1 126 ? 4.729 0.029 -5.767 1.00 98.25 126 VAL A N 1
ATOM 986 C CA . VAL A 1 126 ? 3.767 -0.952 -5.239 1.00 98.25 126 VAL A CA 1
ATOM 987 C C . VAL A 1 126 ? 4.098 -1.315 -3.791 1.00 98.25 126 VAL A C 1
ATOM 989 O O . VAL A 1 126 ? 3.195 -1.312 -2.957 1.00 98.25 126 VAL A O 1
ATOM 992 N N . LYS A 1 127 ? 5.373 -1.552 -3.461 1.00 98.06 127 LYS A N 1
ATOM 993 C CA . LYS A 1 127 ? 5.801 -1.817 -2.075 1.00 98.06 127 LYS A CA 1
ATOM 994 C C . LYS A 1 127 ? 5.519 -0.636 -1.148 1.00 98.06 127 LYS A C 1
ATOM 996 O O . LYS A 1 127 ? 5.064 -0.836 -0.023 1.00 98.06 127 LYS A O 1
ATOM 1001 N N . ASP A 1 128 ? 5.752 0.586 -1.616 1.00 97.62 128 ASP A N 1
ATOM 1002 C CA . ASP A 1 128 ? 5.490 1.801 -0.839 1.00 97.62 128 ASP A CA 1
ATOM 1003 C C . ASP A 1 128 ? 3.983 2.000 -0.604 1.00 97.62 128 ASP A C 1
ATOM 1005 O O . ASP A 1 128 ? 3.554 2.371 0.488 1.00 97.62 128 ASP A O 1
ATOM 1009 N N . LEU A 1 129 ? 3.150 1.681 -1.596 1.00 96.81 129 LEU A N 1
ATOM 1010 C CA . LEU A 1 129 ? 1.695 1.713 -1.453 1.00 96.81 129 LEU A CA 1
ATOM 1011 C C . LEU A 1 129 ? 1.179 0.615 -0.512 1.00 96.81 129 LEU A C 1
ATOM 1013 O O . LEU A 1 129 ? 0.289 0.870 0.302 1.00 96.81 129 LEU A O 1
ATOM 1017 N N . GLU A 1 130 ? 1.721 -0.599 -0.604 1.00 97.06 130 GLU A N 1
ATOM 1018 C CA . GLU A 1 130 ? 1.387 -1.698 0.306 1.00 97.06 130 GLU A CA 1
ATOM 1019 C C . GLU A 1 130 ? 1.781 -1.374 1.751 1.00 97.06 130 GLU A C 1
ATOM 1021 O O . GLU A 1 130 ? 0.984 -1.611 2.664 1.00 97.06 130 GLU A O 1
ATOM 1026 N N . SER A 1 131 ? 2.956 -0.773 1.963 1.00 95.75 131 SER A N 1
ATOM 1027 C CA . SER A 1 131 ? 3.392 -0.345 3.295 1.00 95.75 131 SER A CA 1
ATOM 1028 C C . SER A 1 131 ? 2.498 0.769 3.848 1.00 95.75 131 SER A C 1
ATOM 1030 O O . SER A 1 131 ? 1.988 0.643 4.962 1.00 95.75 131 SER A O 1
ATOM 1032 N N . ALA A 1 132 ? 2.179 1.792 3.048 1.00 95.38 132 ALA A N 1
ATOM 1033 C CA . ALA A 1 132 ? 1.244 2.844 3.442 1.00 95.38 132 ALA A CA 1
ATOM 1034 C C . ALA A 1 132 ? -0.143 2.277 3.789 1.00 95.38 132 ALA A C 1
ATOM 1036 O O . ALA A 1 132 ? -0.747 2.656 4.793 1.00 95.38 132 ALA A O 1
ATOM 1037 N N . ARG A 1 133 ? -0.641 1.313 3.007 1.00 94.75 133 ARG A N 1
ATOM 1038 C CA . ARG A 1 133 ? -1.918 0.637 3.276 1.00 94.75 133 ARG A CA 1
ATOM 1039 C C . ARG A 1 133 ? -1.909 -0.138 4.595 1.00 94.75 133 ARG A C 1
ATOM 1041 O O . ARG A 1 133 ? -2.969 -0.265 5.203 1.00 94.75 133 ARG A O 1
ATOM 1048 N N . ALA A 1 134 ? -0.764 -0.663 5.027 1.00 92.81 134 ALA A N 1
ATOM 1049 C CA . ALA A 1 134 ? -0.627 -1.337 6.315 1.00 92.81 134 ALA A CA 1
ATOM 1050 C C . ALA A 1 134 ? -0.505 -0.349 7.491 1.00 92.81 134 ALA A C 1
ATOM 1052 O O . ALA A 1 134 ? -1.030 -0.623 8.570 1.00 92.81 134 ALA A O 1
ATOM 1053 N N . GLU A 1 135 ? 0.137 0.801 7.283 1.00 95.25 135 GLU A N 1
ATOM 1054 C CA . GLU A 1 135 ? 0.364 1.820 8.318 1.00 95.25 135 GLU A CA 1
ATOM 1055 C C . GLU A 1 135 ? -0.873 2.678 8.612 1.00 95.25 135 GLU A C 1
ATOM 1057 O O . GLU A 1 135 ? -1.221 2.889 9.774 1.00 95.25 135 GLU A O 1
ATOM 1062 N N . LEU A 1 136 ? -1.602 3.117 7.581 1.00 92.56 136 LEU A N 1
ATOM 1063 C CA . LEU A 1 136 ? -2.814 3.933 7.736 1.00 92.56 136 LEU A CA 1
ATOM 1064 C C . LEU A 1 136 ? -3.842 3.349 8.729 1.00 92.56 136 LEU A C 1
ATOM 1066 O O . LEU A 1 136 ? -4.281 4.077 9.624 1.00 92.56 136 LEU A O 1
ATOM 1070 N N . PRO A 1 137 ? -4.237 2.059 8.646 1.00 92.88 137 PRO A N 1
ATOM 1071 C CA . PRO A 1 137 ? -5.180 1.492 9.597 1.00 92.88 137 PRO A CA 1
ATOM 1072 C C . PRO A 1 137 ? -4.584 1.402 11.002 1.00 92.88 137 PRO A C 1
ATOM 1074 O O . PRO A 1 137 ? -5.297 1.701 11.958 1.00 92.88 137 PRO A O 1
ATOM 1077 N N . ARG A 1 138 ? -3.293 1.069 11.147 1.00 94.56 138 ARG A N 1
ATOM 1078 C CA . ARG A 1 138 ? -2.617 1.027 12.457 1.00 94.56 138 ARG A CA 1
ATOM 1079 C C . ARG A 1 138 ? -2.692 2.383 13.147 1.00 94.56 138 ARG A C 1
ATOM 1081 O O . ARG A 1 138 ? -3.139 2.459 14.288 1.00 94.56 138 ARG A O 1
ATOM 1088 N N . GLN A 1 139 ? -2.360 3.449 12.423 1.00 95.12 139 GLN A N 1
ATOM 1089 C CA . GLN A 1 139 ? -2.453 4.817 12.926 1.00 95.12 139 GLN A CA 1
ATOM 1090 C C . GLN A 1 139 ? -3.897 5.189 13.272 1.00 95.12 139 GLN A C 1
ATOM 1092 O O . GLN A 1 139 ? -4.154 5.673 14.371 1.00 95.12 139 GLN A O 1
ATOM 1097 N N . SER A 1 140 ? -4.861 4.901 12.389 1.00 94.00 140 SER A N 1
ATOM 1098 C CA . SER A 1 140 ? -6.273 5.218 12.643 1.00 94.00 140 SER A CA 1
ATOM 1099 C C . SER A 1 140 ? -6.843 4.495 13.868 1.00 94.00 140 SER A C 1
ATOM 1101 O O . SER A 1 140 ? -7.620 5.084 14.613 1.00 94.00 140 SER A O 1
ATOM 1103 N N . ILE A 1 141 ? -6.430 3.245 14.115 1.00 95.12 141 ILE A N 1
ATOM 1104 C CA . ILE A 1 141 ? -6.856 2.466 15.283 1.00 95.12 141 ILE A CA 1
ATOM 1105 C C . ILE A 1 141 ? -6.280 3.071 16.560 1.00 95.12 141 ILE A C 1
ATOM 1107 O O . ILE A 1 141 ? -7.011 3.205 17.539 1.00 95.12 141 ILE A O 1
ATOM 1111 N N . VAL A 1 142 ? -4.998 3.448 16.561 1.00 96.38 142 VAL A N 1
ATOM 1112 C CA . VAL A 1 142 ? -4.368 4.117 17.710 1.00 96.38 142 VAL A CA 1
ATOM 1113 C C . VAL A 1 142 ? -5.091 5.431 18.015 1.00 96.38 142 VAL A C 1
ATOM 1115 O O . VAL A 1 142 ? -5.568 5.618 19.131 1.00 96.38 142 VAL A O 1
ATOM 1118 N N . GLN A 1 143 ? -5.304 6.274 17.001 1.00 96.75 143 GLN A N 1
ATOM 1119 C CA . GLN A 1 143 ? -6.035 7.541 17.141 1.00 96.75 143 GLN A CA 1
ATOM 1120 C C . GLN A 1 143 ? -7.479 7.336 17.631 1.00 96.75 143 GLN A C 1
ATOM 1122 O O . GLN A 1 143 ? -7.973 8.071 18.484 1.00 96.75 143 GLN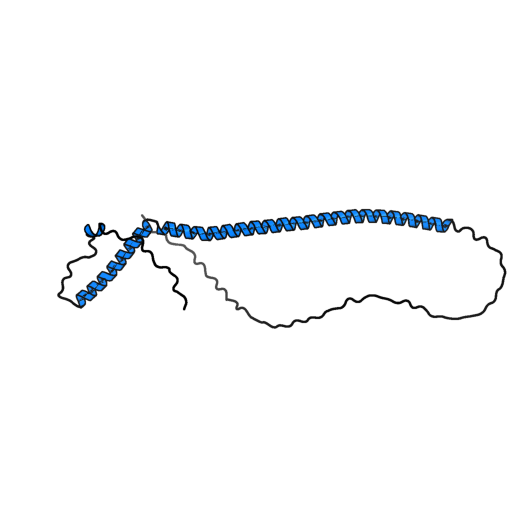 A O 1
ATOM 1127 N N . TYR A 1 144 ? -8.166 6.305 17.131 1.00 94.88 144 TYR A N 1
ATOM 1128 C CA . TYR A 1 144 ? -9.515 5.960 17.575 1.00 94.88 144 TYR A CA 1
ATOM 1129 C C . TYR A 1 144 ? -9.544 5.527 19.045 1.00 94.88 144 TYR A C 1
ATOM 1131 O O . TYR A 1 144 ? -10.392 6.006 19.798 1.00 94.88 144 TYR A O 1
ATOM 1139 N N . LYS A 1 145 ? -8.605 4.676 19.474 1.00 94.44 145 LYS A N 1
ATOM 1140 C CA . LYS A 1 145 ? -8.485 4.246 20.876 1.00 94.44 145 LYS A CA 1
ATOM 1141 C C . LYS A 1 145 ? -8.175 5.412 21.820 1.00 94.44 145 LYS A C 1
ATOM 1143 O O . LYS A 1 145 ? -8.628 5.417 22.962 1.00 94.44 145 LYS A O 1
ATOM 1148 N N . GLU A 1 146 ? -7.424 6.405 21.354 1.00 94.19 146 GLU A N 1
ATOM 1149 C CA . GLU A 1 146 ? -7.095 7.600 22.137 1.00 94.19 146 GLU A CA 1
ATOM 1150 C C . GLU A 1 146 ? -8.247 8.614 22.213 1.00 94.19 146 GLU A C 1
ATOM 1152 O O . GLU A 1 146 ? -8.291 9.416 23.154 1.00 94.19 146 GLU A O 1
ATOM 1157 N N . SER A 1 147 ? -9.198 8.553 21.273 1.00 95.31 147 SER A N 1
ATOM 1158 C CA . SER A 1 147 ? -10.339 9.467 21.207 1.00 95.31 147 SER A CA 1
ATOM 1159 C C . SER A 1 147 ? -11.225 9.411 22.460 1.00 95.31 147 SER A C 1
ATOM 1161 O O . SER A 1 147 ? -11.460 8.356 23.056 1.00 95.31 147 SER A O 1
ATOM 1163 N N . LEU A 1 148 ? -11.771 10.570 22.845 1.00 95.69 148 LEU A N 1
ATOM 1164 C CA . LEU A 1 148 ? -12.646 10.690 24.015 1.00 95.69 148 LEU A CA 1
ATOM 1165 C C . LEU A 1 148 ? -13.900 9.814 23.884 1.00 95.69 148 LEU A C 1
ATOM 1167 O O . LEU A 1 148 ? -14.260 9.120 24.829 1.00 95.69 148 LEU A O 1
ATOM 1171 N N . GLY A 1 149 ? -14.510 9.778 22.696 1.00 93.50 149 GLY A N 1
ATOM 1172 C CA . GLY A 1 149 ? -15.716 8.986 22.447 1.00 93.50 149 GLY A CA 1
ATOM 1173 C C . GLY A 1 149 ? -15.508 7.481 22.639 1.00 93.50 149 GLY A C 1
ATOM 1174 O O . GLY A 1 149 ? -16.418 6.798 23.102 1.00 93.50 149 GLY A O 1
ATOM 1175 N N . PHE A 1 150 ? -14.310 6.954 22.352 1.00 94.62 150 PHE A N 1
ATOM 1176 C CA . PHE A 1 150 ? -13.984 5.556 22.645 1.00 94.62 150 PHE A CA 1
ATOM 1177 C C . PHE A 1 150 ? -13.888 5.300 24.155 1.00 94.62 150 PHE A C 1
ATOM 1179 O O . PHE A 1 150 ? -14.483 4.347 24.659 1.00 94.62 150 PHE A O 1
ATOM 1186 N N . LYS A 1 151 ? -13.198 6.180 24.893 1.00 93.19 151 LYS A N 1
ATOM 1187 C CA . LYS A 1 151 ? -13.067 6.090 26.358 1.00 93.19 151 LYS A CA 1
ATOM 1188 C C . LYS A 1 151 ? -14.419 6.216 27.063 1.00 93.19 151 LYS A C 1
ATOM 1190 O O . LYS A 1 151 ? -14.715 5.450 27.976 1.00 93.19 151 LYS A O 1
ATOM 1195 N N . GLU A 1 152 ? -15.256 7.153 26.634 1.00 89.94 152 GLU A N 1
ATOM 1196 C CA . GLU A 1 152 ? -16.619 7.317 27.148 1.00 89.94 152 GLU A CA 1
ATOM 1197 C C . GLU A 1 152 ? -17.509 6.130 26.775 1.00 89.94 152 GLU A C 1
ATOM 1199 O O . GLU A 1 152 ? -18.231 5.616 27.628 1.00 89.94 152 GLU A O 1
ATOM 1204 N N . GLY A 1 153 ? -17.401 5.626 25.543 1.00 91.50 153 GLY A N 1
ATOM 1205 C CA . GLY A 1 153 ? -18.093 4.415 25.106 1.00 91.50 153 GLY A CA 1
ATOM 1206 C C . GLY A 1 153 ? -17.752 3.202 25.973 1.00 91.50 153 GLY A C 1
ATOM 1207 O O . GLY A 1 153 ? -18.655 2.488 26.404 1.00 91.50 153 GLY A O 1
ATOM 1208 N N . LEU A 1 154 ? -16.472 3.014 26.308 1.00 91.62 154 LEU A N 1
ATOM 1209 C CA . LEU A 1 154 ? -16.011 1.978 27.239 1.00 91.62 154 LEU A CA 1
ATOM 1210 C C . LEU A 1 154 ? -16.622 2.135 28.637 1.00 91.62 154 LEU A C 1
ATOM 1212 O O . LEU A 1 154 ? -17.131 1.157 29.187 1.00 91.62 154 LEU A O 1
ATOM 1216 N N . LYS A 1 155 ? -16.635 3.354 29.195 1.00 89.62 155 LYS A N 1
ATOM 1217 C CA . LYS A 1 155 ? -17.271 3.635 30.497 1.00 89.62 155 LYS A CA 1
ATOM 1218 C C . LYS A 1 155 ? -18.763 3.295 30.480 1.00 89.62 155 LYS A C 1
ATOM 1220 O O . LYS A 1 155 ? -19.263 2.664 31.411 1.00 89.62 155 LYS A O 1
ATOM 1225 N N . MET A 1 156 ? -19.467 3.673 29.414 1.00 90.19 156 MET A N 1
ATOM 1226 C CA . MET A 1 156 ? -20.896 3.389 29.257 1.00 90.19 156 MET A CA 1
ATOM 1227 C C . MET A 1 156 ? -21.169 1.891 29.081 1.00 90.19 156 MET A C 1
ATOM 1229 O O . MET A 1 156 ? -22.082 1.360 29.710 1.00 90.19 156 MET A O 1
ATOM 1233 N N . MET A 1 157 ? -20.359 1.187 28.285 1.00 87.12 157 MET A N 1
ATOM 1234 C CA . MET A 1 157 ? -20.465 -0.267 28.128 1.00 87.12 157 MET A CA 1
ATOM 1235 C C . MET A 1 157 ? -20.232 -1.002 29.452 1.00 87.12 157 MET A C 1
ATOM 1237 O O . MET A 1 157 ? -21.022 -1.877 29.808 1.00 87.12 157 MET A O 1
ATOM 1241 N N . GLY A 1 158 ? -19.196 -0.616 30.205 1.00 87.62 158 GLY A N 1
ATOM 1242 C CA . GLY A 1 158 ? -18.906 -1.172 31.527 1.00 87.62 158 GLY A CA 1
ATOM 1243 C C . GLY A 1 158 ? -20.086 -1.008 32.482 1.00 87.62 158 GLY A C 1
ATOM 1244 O O . GLY A 1 158 ? -20.550 -2.001 33.046 1.00 87.62 158 GLY A O 1
ATOM 1245 N N . ARG A 1 159 ? -20.651 0.208 32.565 1.00 86.50 159 ARG A N 1
ATOM 1246 C CA . ARG A 1 159 ? -21.854 0.491 33.366 1.00 86.50 159 ARG A CA 1
ATOM 1247 C C . ARG A 1 159 ? -22.994 -0.451 33.007 1.00 86.50 159 ARG A C 1
ATOM 1249 O O . ARG A 1 159 ? -23.408 -1.212 33.869 1.00 86.50 159 ARG A O 1
ATOM 1256 N N . VAL A 1 160 ? -23.421 -0.498 31.742 1.00 84.31 160 VAL A N 1
ATOM 1257 C CA . VAL A 1 160 ? -24.562 -1.329 31.302 1.00 84.31 160 VAL A CA 1
ATOM 1258 C C . VAL A 1 160 ? -24.374 -2.809 31.654 1.00 84.31 160 VAL A C 1
ATOM 1260 O O . VAL A 1 160 ? -25.313 -3.462 32.117 1.00 84.31 160 VAL A O 1
ATOM 1263 N N . THR A 1 161 ? -23.166 -3.351 31.462 1.00 89.00 161 THR A N 1
ATOM 1264 C CA . THR A 1 161 ? -22.886 -4.756 31.805 1.00 89.00 161 THR A CA 1
ATOM 1265 C C . THR A 1 161 ? -22.931 -5.015 33.309 1.00 89.00 161 THR A C 1
ATOM 1267 O O . THR A 1 161 ? -23.508 -6.019 33.739 1.00 89.00 161 THR A O 1
ATOM 1270 N N . TYR A 1 162 ? -22.394 -4.092 34.109 1.00 85.56 162 TYR A N 1
ATOM 1271 C CA . TYR A 1 162 ? -22.469 -4.150 35.562 1.00 85.56 162 TYR A CA 1
ATOM 1272 C C . TYR A 1 162 ? -23.919 -4.026 36.047 1.00 85.56 162 TYR A C 1
ATOM 1274 O O . TYR A 1 162 ? -24.343 -4.820 36.889 1.00 85.56 162 TYR A O 1
ATOM 1282 N N . GLU A 1 163 ? -24.723 -3.131 35.452 1.00 87.31 163 GLU A N 1
ATOM 1283 C CA . GLU A 1 163 ? -26.125 -2.975 35.845 1.00 87.31 163 GLU A CA 1
ATOM 1284 C C . GLU A 1 163 ? -26.930 -4.244 35.622 1.00 87.31 163 GLU A C 1
ATOM 1286 O O . GLU A 1 163 ? -27.701 -4.683 36.482 1.00 87.31 163 GLU A O 1
ATOM 1291 N N . TYR A 1 164 ? -26.732 -4.856 34.458 1.00 88.00 164 TYR A N 1
ATOM 1292 C CA . TYR A 1 164 ? -27.392 -6.101 34.120 1.00 88.00 164 TYR A CA 1
ATOM 1293 C C . TYR A 1 164 ? -26.999 -7.223 35.092 1.00 88.00 164 TYR A C 1
ATOM 1295 O O . TYR A 1 164 ? -27.874 -7.904 35.635 1.00 88.00 164 TYR A O 1
ATOM 1303 N N . GLY A 1 165 ? -25.699 -7.383 35.364 1.00 89.25 165 GLY A N 1
ATOM 1304 C CA . GLY A 1 165 ? -25.193 -8.373 36.316 1.00 89.25 165 GLY A CA 1
ATOM 1305 C C . GLY A 1 165 ? -25.760 -8.181 37.723 1.00 89.25 165 GLY A C 1
ATOM 1306 O O . GLY A 1 165 ? -26.237 -9.142 38.333 1.00 89.25 165 GLY A O 1
ATOM 1307 N N . TYR A 1 166 ? -25.793 -6.938 38.205 1.00 85.88 166 TYR A N 1
ATOM 1308 C CA . TYR A 1 166 ? -26.342 -6.596 39.513 1.00 85.88 166 TYR A CA 1
ATOM 1309 C C . TYR A 1 166 ? -27.840 -6.892 39.608 1.00 85.88 166 TYR A C 1
ATOM 1311 O O . TYR A 1 166 ? -28.266 -7.536 40.563 1.00 85.88 166 TYR A O 1
ATOM 1319 N N . ARG A 1 167 ? -28.653 -6.521 38.608 1.00 86.31 167 ARG A N 1
ATOM 1320 C CA . ARG A 1 167 ? -30.098 -6.833 38.612 1.00 86.31 167 ARG A CA 1
ATOM 1321 C C . ARG A 1 167 ? -30.354 -8.336 38.696 1.00 86.31 167 ARG A C 1
ATOM 1323 O O . ARG A 1 167 ? -31.226 -8.779 39.445 1.00 86.31 167 ARG A O 1
ATOM 1330 N N . VAL A 1 168 ? -29.575 -9.132 37.963 1.00 89.69 168 VAL A N 1
ATOM 1331 C CA . VAL A 1 168 ? -29.661 -10.598 38.011 1.00 89.69 168 VAL A CA 1
ATOM 1332 C C . VAL A 1 168 ? -29.231 -11.132 39.380 1.00 89.69 168 VAL A C 1
ATOM 1334 O O . VAL A 1 168 ? -29.907 -12.000 39.940 1.00 89.69 168 VAL A O 1
ATOM 1337 N N . ALA A 1 169 ? -28.132 -10.623 39.940 1.00 89.12 169 ALA A N 1
ATOM 1338 C CA . ALA A 1 169 ? -27.654 -11.009 41.265 1.00 89.12 169 ALA A CA 1
ATOM 1339 C C . ALA A 1 169 ? -28.669 -10.649 42.361 1.00 89.12 169 ALA A C 1
ATOM 1341 O O . ALA A 1 169 ? -28.991 -11.497 43.192 1.00 89.12 169 ALA A O 1
ATOM 1342 N N . LEU A 1 170 ? -29.247 -9.448 42.305 1.00 86.12 170 LEU A N 1
ATOM 1343 C CA . LEU A 1 170 ? -30.266 -8.959 43.227 1.00 86.12 170 LEU A CA 1
ATOM 1344 C C . LEU A 1 170 ? -31.537 -9.813 43.171 1.00 86.12 170 LEU A C 1
ATOM 1346 O O . LEU A 1 170 ? -32.061 -10.205 44.212 1.00 86.12 170 LEU A O 1
ATOM 1350 N N . ALA A 1 171 ? -32.011 -10.166 41.972 1.00 88.44 171 ALA A N 1
ATOM 1351 C CA . ALA A 1 171 ? -33.156 -11.062 41.814 1.00 88.44 171 ALA A CA 1
ATOM 1352 C C . ALA A 1 171 ? -32.886 -12.445 42.436 1.00 88.44 171 ALA A C 1
ATOM 1354 O O . ALA A 1 171 ? -33.722 -12.980 43.165 1.00 88.44 171 ALA A O 1
ATOM 1355 N N . ARG A 1 172 ? -31.690 -13.006 42.208 1.00 91.00 172 ARG A N 1
ATOM 1356 C CA . ARG A 1 172 ? -31.268 -14.285 42.808 1.00 91.00 172 ARG A CA 1
ATOM 1357 C C . ARG A 1 172 ? -31.119 -14.202 44.325 1.00 91.00 172 ARG A C 1
ATOM 1359 O O . ARG A 1 172 ? -31.438 -15.170 45.012 1.00 91.00 172 ARG A O 1
ATOM 1366 N N . PHE A 1 173 ? -30.620 -13.082 44.838 1.00 87.88 173 PHE A N 1
ATOM 1367 C CA . PHE A 1 173 ? -30.464 -12.840 46.268 1.00 87.88 173 PHE A CA 1
ATOM 1368 C C . PHE A 1 173 ? -31.826 -12.762 46.956 1.00 87.88 173 PHE A C 1
ATOM 1370 O O . PHE A 1 173 ? -32.071 -13.510 47.899 1.00 87.88 173 PHE A O 1
ATOM 1377 N N . ARG A 1 174 ? -32.751 -11.957 46.418 1.00 87.19 174 ARG A N 1
ATOM 1378 C CA . ARG A 1 174 ? -34.128 -11.839 46.928 1.00 87.19 174 ARG A CA 1
ATOM 1379 C C . ARG A 1 174 ? -34.877 -13.171 46.899 1.00 87.19 174 ARG A C 1
ATOM 1381 O O . ARG A 1 174 ? -35.621 -13.468 47.825 1.00 87.19 174 ARG A O 1
ATOM 1388 N N . ALA A 1 175 ? -34.635 -14.005 45.885 1.00 89.12 175 ALA A N 1
ATOM 1389 C CA . ALA A 1 175 ? -35.208 -15.348 45.823 1.00 89.12 175 ALA A CA 1
ATOM 1390 C C . ALA A 1 175 ? -34.693 -16.285 46.936 1.00 89.12 175 ALA A C 1
ATOM 1392 O O . ALA A 1 175 ? -35.433 -17.160 47.378 1.00 89.12 175 ALA A O 1
ATOM 1393 N N . ARG A 1 176 ? -33.443 -16.119 47.395 1.00 91.38 176 ARG A N 1
ATOM 1394 C CA . ARG A 1 176 ? -32.866 -16.924 48.490 1.00 91.38 176 ARG A CA 1
ATOM 1395 C C . ARG A 1 176 ? -33.124 -16.341 49.878 1.00 91.38 176 ARG A C 1
ATOM 1397 O O . ARG A 1 176 ? -33.202 -17.101 50.839 1.00 91.38 176 ARG A O 1
ATOM 1404 N N . HIS A 1 177 ? -33.258 -15.022 49.983 1.00 85.62 177 HIS A N 1
ATOM 1405 C CA . HIS A 1 177 ? -33.410 -14.302 51.247 1.00 85.62 177 HIS A CA 1
ATOM 1406 C C . HIS A 1 177 ? -34.591 -13.317 51.174 1.00 85.62 177 HIS A C 1
ATOM 1408 O O . HIS A 1 177 ? -34.378 -12.113 51.042 1.00 85.62 177 HIS A O 1
ATOM 1414 N N . PRO A 1 178 ? -35.845 -13.801 51.285 1.00 82.88 178 PRO A N 1
ATOM 1415 C CA . PRO A 1 178 ? -37.044 -12.978 51.079 1.00 82.88 178 PRO A CA 1
ATOM 1416 C C . PRO A 1 178 ? -37.223 -11.844 52.098 1.00 82.88 178 PRO A C 1
ATOM 1418 O O . PRO A 1 178 ? -37.882 -10.855 51.800 1.00 82.88 178 PRO A O 1
ATOM 1421 N N . ASN A 1 179 ? -36.637 -11.985 53.291 1.00 83.12 179 ASN A N 1
ATOM 1422 C CA . ASN A 1 179 ? -36.795 -11.041 54.402 1.00 83.12 179 ASN A CA 1
ATOM 1423 C C . ASN A 1 179 ? -35.603 -10.078 54.553 1.00 83.12 179 ASN A C 1
ATOM 1425 O O . ASN A 1 179 ? -35.581 -9.283 55.490 1.00 83.12 179 ASN A O 1
ATOM 1429 N N . ALA A 1 180 ? -34.586 -10.176 53.691 1.00 80.19 180 ALA A N 1
ATOM 1430 C CA . ALA A 1 180 ? -33.418 -9.303 53.742 1.00 80.19 180 ALA A CA 1
ATOM 1431 C C . ALA A 1 180 ? -33.669 -8.046 52.894 1.00 80.19 180 ALA A C 1
ATOM 1433 O O . ALA A 1 180 ? -33.840 -8.143 51.677 1.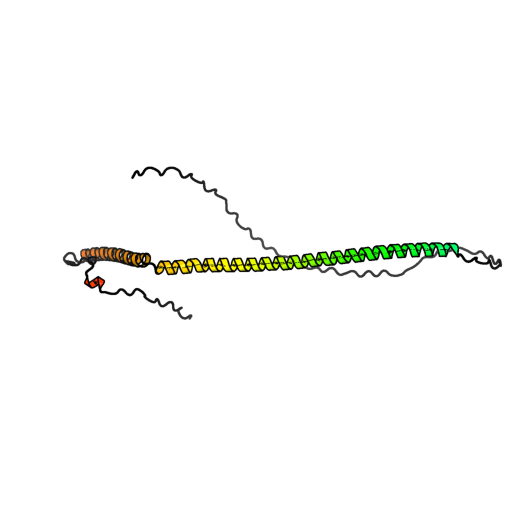00 80.19 180 ALA A O 1
ATOM 1434 N N . ASN A 1 181 ? -33.670 -6.869 53.525 1.00 71.12 181 ASN A N 1
ATOM 1435 C CA . ASN A 1 181 ? -33.677 -5.594 52.808 1.00 71.12 181 ASN A CA 1
ATOM 1436 C C . ASN A 1 181 ? -32.277 -5.300 52.253 1.00 71.12 181 ASN A C 1
ATOM 1438 O O . ASN A 1 181 ? -31.289 -5.387 52.977 1.00 71.12 181 ASN A O 1
ATOM 1442 N N . VAL A 1 182 ? -32.205 -4.947 50.969 1.00 69.19 182 VAL A N 1
ATOM 1443 C CA . VAL A 1 182 ? -30.998 -4.407 50.325 1.00 69.19 182 VAL A CA 1
ATOM 1444 C C . VAL A 1 182 ? -31.237 -2.911 50.150 1.00 69.19 182 VAL A C 1
ATOM 1446 O O . VAL A 1 182 ? -32.098 -2.528 49.357 1.00 69.19 182 VAL A O 1
ATOM 1449 N N . GLU A 1 183 ? -30.538 -2.101 50.944 1.00 68.88 183 GLU A N 1
ATOM 1450 C CA . GLU A 1 183 ? -30.719 -0.647 51.081 1.00 68.88 183 GLU A CA 1
ATOM 1451 C C . GLU A 1 183 ? -29.638 0.135 50.322 1.00 68.88 183 GLU A C 1
ATOM 1453 O O . GLU A 1 183 ? -28.959 0.987 50.876 1.00 68.88 183 GLU A O 1
ATOM 1458 N N . GLU A 1 184 ? -29.449 -0.166 49.039 1.00 63.41 184 GLU A N 1
ATOM 1459 C CA . GLU A 1 184 ? -28.570 0.643 48.194 1.00 63.41 184 GLU A CA 1
ATOM 1460 C C . GLU A 1 184 ? -28.961 0.463 46.730 1.00 63.41 184 GLU A C 1
ATOM 1462 O O . GLU A 1 184 ? -29.111 -0.669 46.260 1.00 63.41 184 GLU A O 1
ATOM 1467 N N . ASP A 1 185 ? -29.171 1.576 46.024 1.00 65.75 185 ASP A N 1
ATOM 1468 C CA . ASP A 1 185 ? -29.184 1.598 44.565 1.00 65.75 185 ASP A CA 1
ATOM 1469 C C . ASP A 1 185 ? -27.740 1.857 44.110 1.00 65.75 185 ASP A C 1
ATOM 1471 O O . ASP A 1 185 ? -27.296 3.007 44.154 1.00 65.75 185 ASP A O 1
ATOM 1475 N N . PRO A 1 186 ? -26.996 0.825 43.669 1.00 66.31 186 PRO A N 1
ATOM 1476 C CA . PRO A 1 186 ? -25.588 0.958 43.307 1.00 66.31 186 PRO A CA 1
ATOM 1477 C C . PRO A 1 186 ? -25.371 1.752 42.012 1.00 66.31 186 PRO A C 1
ATOM 1479 O O . PRO A 1 186 ? -24.236 1.876 41.555 1.00 66.31 186 PRO A O 1
ATOM 1482 N N . PHE A 1 187 ? -26.441 2.243 41.377 1.00 61.22 187 PHE A N 1
ATOM 1483 C CA . PHE A 1 187 ? -26.370 3.146 40.226 1.00 61.22 187 PHE A CA 1
ATOM 1484 C C . PHE A 1 187 ? -26.504 4.616 40.621 1.00 61.22 187 PHE A C 1
ATOM 1486 O O . PHE A 1 187 ? -26.328 5.490 39.766 1.00 61.22 187 PHE A O 1
ATOM 1493 N N . THR A 1 188 ? -26.769 4.900 41.898 1.00 67.44 188 THR A N 1
ATOM 1494 C CA . THR A 1 188 ? -26.638 6.248 42.448 1.00 67.44 188 THR A CA 1
ATOM 1495 C C . THR A 1 188 ? -25.149 6.554 42.524 1.00 67.44 188 THR A C 1
ATOM 1497 O O . THR A 1 188 ? -24.456 6.048 43.394 1.00 67.44 188 THR A O 1
ATOM 1500 N N . ILE A 1 189 ? -24.636 7.323 41.562 1.00 62.56 189 ILE A N 1
ATOM 1501 C CA . ILE A 1 189 ? -23.248 7.790 41.607 1.00 62.56 189 ILE A CA 1
ATOM 1502 C C . ILE A 1 189 ? -23.151 8.727 42.807 1.00 62.56 189 ILE A C 1
ATOM 1504 O O . ILE A 1 189 ? -23.759 9.804 42.801 1.00 62.56 189 ILE A O 1
ATOM 1508 N N . HIS A 1 190 ? -22.433 8.302 43.837 1.00 66.12 190 HIS A N 1
ATOM 1509 C CA . HIS A 1 190 ? -22.142 9.154 44.974 1.00 66.12 190 HIS A CA 1
ATOM 1510 C C . HIS A 1 190 ? -20.974 10.084 44.603 1.00 66.12 190 HIS A C 1
ATOM 1512 O O . HIS A 1 190 ? -20.081 9.673 43.860 1.00 66.12 190 HIS A O 1
ATOM 1518 N N . PRO A 1 191 ? -20.948 11.349 45.061 1.00 65.25 191 PRO A N 1
ATOM 1519 C CA . PRO A 1 191 ? -19.844 12.266 44.759 1.00 65.25 191 PRO A CA 1
ATOM 1520 C C . PRO A 1 191 ? -18.483 11.741 45.252 1.00 65.25 191 PRO A C 1
ATOM 1522 O O . PRO A 1 191 ? -17.444 12.158 44.747 1.00 65.25 191 PRO A O 1
ATOM 1525 N N . GLU A 1 192 ? -18.477 10.801 46.200 1.00 70.50 192 GLU A N 1
ATOM 1526 C CA . GLU A 1 192 ? -17.302 10.049 46.638 1.00 70.50 192 GLU A CA 1
ATOM 1527 C C . GLU A 1 192 ? -16.740 9.109 45.550 1.00 70.50 192 GLU A C 1
ATOM 1529 O O . GLU A 1 192 ? -15.525 8.923 45.490 1.00 70.50 192 GLU A O 1
ATOM 1534 N N . ASP A 1 193 ? -17.581 8.570 44.657 1.00 67.12 193 ASP A N 1
ATOM 1535 C CA . ASP A 1 193 ? -17.174 7.671 43.563 1.00 67.12 193 ASP A CA 1
ATOM 1536 C C . ASP A 1 193 ? -16.456 8.421 42.431 1.00 67.12 193 ASP A C 1
ATOM 1538 O O . ASP A 1 193 ? -15.558 7.874 41.787 1.00 67.12 193 ASP A O 1
ATOM 1542 N N . ASP A 1 194 ? -16.801 9.695 42.212 1.00 69.00 194 ASP A N 1
ATOM 1543 C CA . ASP A 1 194 ? -16.131 10.564 41.232 1.00 69.00 194 ASP A CA 1
ATOM 1544 C C . ASP A 1 194 ? -14.681 10.891 41.638 1.00 69.00 194 ASP A C 1
ATOM 1546 O O . ASP A 1 194 ? -13.862 11.273 40.796 1.00 69.00 194 ASP A O 1
ATOM 1550 N N . LEU A 1 195 ? -14.346 10.723 42.923 1.00 69.19 195 LEU A N 1
ATOM 1551 C CA . LEU A 1 195 ? -13.007 10.949 43.468 1.00 69.19 195 LEU A CA 1
ATOM 1552 C C . LEU A 1 195 ? -12.109 9.711 43.395 1.00 69.19 195 LEU A C 1
ATOM 1554 O O . LEU A 1 195 ? -10.923 9.823 43.705 1.00 69.19 195 LEU A O 1
ATOM 1558 N N . VAL A 1 196 ? -12.636 8.549 42.995 1.00 68.44 196 VAL A N 1
ATOM 1559 C CA . VAL A 1 196 ? -11.852 7.319 42.847 1.00 68.44 196 VAL A CA 1
ATOM 1560 C C . VAL A 1 196 ? -11.265 7.281 41.431 1.00 68.44 196 VAL A C 1
ATOM 1562 O O . VAL A 1 196 ? -11.985 6.993 40.470 1.00 68.44 196 VAL A O 1
ATOM 1565 N N . PRO A 1 197 ? -9.964 7.576 41.242 1.00 61.91 197 PRO A N 1
ATOM 1566 C CA . PRO A 1 197 ? -9.362 7.524 39.920 1.00 61.91 197 PRO A CA 1
ATOM 1567 C C . PRO A 1 197 ? -9.350 6.074 39.429 1.00 61.91 197 PRO A C 1
ATOM 1569 O O . PRO A 1 197 ? -8.660 5.219 39.978 1.00 61.91 197 PRO A O 1
ATOM 1572 N N . MET A 1 198 ? -10.114 5.793 38.375 1.00 66.56 198 MET A N 1
ATOM 1573 C CA . MET A 1 198 ? -10.032 4.516 37.674 1.00 66.56 198 MET A CA 1
ATOM 1574 C C . MET A 1 198 ? -8.815 4.543 36.744 1.00 66.56 198 MET A C 1
ATOM 1576 O O . MET A 1 198 ? -8.736 5.373 35.834 1.00 66.56 198 MET A O 1
ATOM 1580 N N . GLU A 1 199 ? -7.859 3.652 37.000 1.00 65.81 199 GLU A N 1
ATOM 1581 C CA . GLU A 1 199 ? -6.612 3.527 36.247 1.00 65.81 199 GLU A CA 1
ATOM 1582 C C . GLU A 1 199 ? -6.915 3.247 34.764 1.00 65.81 199 GLU A C 1
ATOM 1584 O O . GLU A 1 199 ? -7.554 2.258 34.412 1.00 65.81 199 GLU A O 1
ATOM 1589 N N . MET A 1 200 ? -6.528 4.173 33.877 1.00 62.19 200 MET A N 1
ATOM 1590 C CA . MET A 1 200 ? -6.869 4.104 32.446 1.00 62.19 200 MET A CA 1
ATOM 1591 C C . MET A 1 200 ? -5.912 3.231 31.621 1.00 62.19 200 MET A C 1
ATOM 1593 O O . MET A 1 200 ? -6.154 3.025 30.430 1.00 62.19 200 MET A O 1
ATOM 1597 N N . GLN A 1 201 ? -4.827 2.751 32.223 1.00 64.19 201 GLN A N 1
ATOM 1598 C CA . GLN A 1 201 ? -3.823 1.904 31.589 1.00 64.19 201 GLN A CA 1
ATOM 1599 C C . GLN A 1 201 ? -3.561 0.714 32.499 1.00 64.19 201 GLN A C 1
ATOM 1601 O O . GLN A 1 201 ? -3.028 0.869 33.589 1.00 64.19 201 GLN A O 1
ATOM 1606 N N . GLN A 1 202 ? -3.973 -0.464 32.044 1.00 70.56 202 GLN A N 1
ATOM 1607 C CA . GLN A 1 202 ? -3.629 -1.726 32.674 1.00 70.56 202 GLN A CA 1
ATOM 1608 C C . GLN A 1 202 ? -2.758 -2.476 31.670 1.00 70.56 202 GLN A C 1
ATOM 1610 O O . GLN A 1 202 ? -3.238 -2.865 30.603 1.00 70.56 202 GLN A O 1
ATOM 1615 N N . ASP A 1 203 ? -1.468 -2.589 31.973 1.00 73.00 203 ASP A N 1
ATOM 1616 C CA . ASP A 1 203 ? -0.519 -3.286 31.113 1.00 73.00 203 ASP A CA 1
ATOM 1617 C C . ASP A 1 203 ? -0.777 -4.789 31.237 1.00 73.00 203 ASP A C 1
ATOM 1619 O O . ASP A 1 203 ? -0.603 -5.391 32.299 1.00 73.00 203 ASP A O 1
ATOM 1623 N N . PHE A 1 204 ? -1.265 -5.391 30.155 1.00 78.12 204 PHE A N 1
ATOM 1624 C CA . PHE A 1 204 ? -1.415 -6.837 30.078 1.00 78.12 204 PHE A CA 1
ATOM 1625 C C . PHE A 1 204 ? -0.045 -7.468 29.812 1.00 78.12 204 PHE A C 1
ATOM 1627 O O . PHE A 1 204 ? 0.723 -6.982 28.982 1.00 78.12 204 PHE A O 1
ATOM 1634 N N . ASP A 1 205 ? 0.259 -8.546 30.534 1.00 79.62 205 ASP A N 1
ATOM 1635 C CA . ASP A 1 205 ? 1.483 -9.318 30.338 1.00 79.62 205 ASP A CA 1
ATOM 1636 C C . ASP A 1 205 ? 1.379 -10.138 29.042 1.00 79.62 205 ASP A C 1
ATOM 1638 O O . ASP A 1 205 ? 0.878 -11.262 29.033 1.00 79.62 205 ASP A O 1
ATOM 1642 N N . ASP A 1 206 ? 1.835 -9.546 27.936 1.00 75.88 206 ASP A N 1
ATOM 1643 C CA . ASP A 1 206 ? 1.943 -10.184 26.616 1.00 75.88 206 ASP A CA 1
ATOM 1644 C C . ASP A 1 206 ? 3.201 -11.077 26.496 1.00 75.88 206 ASP A C 1
ATOM 1646 O O . ASP A 1 206 ? 3.649 -11.401 25.389 1.00 75.88 206 ASP A O 1
ATOM 1650 N N . SER A 1 207 ? 3.809 -11.478 27.620 1.00 83.69 207 SER A N 1
ATOM 1651 C CA . SER A 1 207 ? 4.936 -12.409 27.612 1.00 83.69 207 SER A CA 1
ATOM 1652 C C . SER A 1 207 ? 4.543 -13.723 26.936 1.00 83.69 207 SER A C 1
ATOM 1654 O O . SER A 1 207 ? 3.590 -14.401 27.324 1.00 83.69 207 SER A O 1
ATOM 1656 N N . VAL A 1 208 ? 5.310 -14.108 25.914 1.00 76.75 208 VAL A N 1
ATOM 1657 C CA . VAL A 1 208 ? 5.160 -15.410 25.261 1.00 76.75 208 VAL A CA 1
ATOM 1658 C C . VAL A 1 208 ? 5.509 -16.491 26.293 1.00 76.75 208 VAL A C 1
ATOM 1660 O O . VAL A 1 208 ? 6.603 -16.437 26.862 1.00 76.75 208 VAL A O 1
ATOM 1663 N N . PRO A 1 209 ? 4.612 -17.456 26.574 1.00 80.56 209 PRO A N 1
ATOM 1664 C CA . PRO A 1 209 ? 4.897 -18.505 27.543 1.00 80.56 209 PRO A CA 1
ATOM 1665 C C . PRO A 1 209 ? 6.116 -19.330 27.095 1.00 80.56 209 PRO A C 1
ATOM 1667 O O . PRO A 1 209 ? 6.289 -19.548 25.893 1.00 80.56 209 PRO A O 1
ATOM 1670 N N . PRO A 1 210 ? 6.968 -19.789 28.031 1.00 78.88 210 PRO A N 1
ATOM 1671 C CA . PRO A 1 210 ? 8.158 -20.559 27.688 1.00 78.88 210 PRO A CA 1
ATOM 1672 C C . PRO A 1 210 ? 7.775 -21.879 27.007 1.00 78.88 210 PRO A C 1
ATOM 1674 O O . PRO A 1 210 ? 6.852 -22.568 27.450 1.00 78.88 210 PRO A O 1
ATOM 1677 N N . GLU A 1 211 ? 8.483 -22.220 25.927 1.00 73.25 211 GLU A N 1
ATOM 1678 C CA . GLU A 1 211 ? 8.321 -23.509 25.246 1.00 73.25 211 GLU A CA 1
ATOM 1679 C C . GLU A 1 211 ? 8.817 -24.672 26.134 1.00 73.25 211 GLU A C 1
ATOM 1681 O O . GLU A 1 211 ? 9.777 -24.488 26.891 1.00 73.25 211 GLU A O 1
ATOM 1686 N N . PRO A 1 212 ? 8.157 -25.846 26.070 1.00 77.62 212 PRO A N 1
ATOM 1687 C CA . PRO A 1 212 ? 8.511 -27.038 26.845 1.00 77.62 212 PRO A CA 1
ATOM 1688 C C . PRO A 1 212 ? 9.771 -27.763 26.351 1.00 77.62 212 PRO A C 1
ATOM 1690 O O . PRO A 1 212 ? 10.037 -27.757 25.127 1.00 77.62 212 PRO A O 1
#

pLDDT: mean 72.91, std 21.09, range [30.59, 98.38]

Organism: Ensete ventricosum (NCBI:txid4639)